Protein AF-A0A133URF3-F1 (afdb_monomer_lite)

Secondary structure (DSSP, 8-state):
---PPPGGGGGGS-HHHHHHHHHHHHHHHHHHHHHGGGT---HHHHHHHHHHHHHHHHHHHHHHHTT-----HHHHHHHHHHHHHHHHHHHHHHHHHHHHHTT-S-TT-HHHHHHHHHHHHHHHHHHHHHHTTT---------GGGGTTHHHHHHHHHHHHHHHHHHHHHHHH---HHHHHHHHHHHHHHHHHHHHHHHHHHHHHTT-

Sequence (208 aa):
MRRVLNPFKLQDWPYKLFLLVVLSLTLLSFLLTHLRQYFINLPVLEELVGFVFLTFVPGFLILRILRIHELPTYKSLIYSVGLSLSSLFLVALGINFVYPHLGYKNPLNTFSLSVSLLIFILVLSILSYFRDKDVNFDGAEIDESIFRDSREILFLLIIPFLAIIGTYIAFFHGNNMLLLLIYIIISAFPFLVIFQKKRECIKRILVT

pLDDT: mean 81.32, std 12.47, range [38.22, 95.94]

Organism: NCBI:txid1698268

Structure (mmCIF, N/CA/C/O backbone):
data_AF-A0A133URF3-F1
#
_entry.id   AF-A0A133URF3-F1
#
loop_
_atom_site.group_PDB
_atom_site.id
_atom_site.type_symbol
_atom_site.label_atom_id
_atom_site.label_alt_id
_atom_site.label_comp_id
_atom_site.label_asym_id
_atom_site.label_entity_id
_atom_site.label_seq_id
_atom_site.pdbx_PDB_ins_code
_atom_site.Cartn_x
_atom_site.Cartn_y
_atom_site.Cartn_z
_atom_site.occupancy
_atom_site.B_iso_or_equiv
_atom_site.auth_seq_id
_atom_site.auth_comp_id
_atom_site.auth_asym_id
_atom_site.auth_atom_id
_atom_site.pdbx_PDB_model_num
ATOM 1 N N . MET A 1 1 ? 26.334 13.093 -11.769 1.00 38.22 1 MET A N 1
ATOM 2 C CA . MET A 1 1 ? 24.902 13.133 -12.145 1.00 38.22 1 MET A CA 1
ATOM 3 C C . MET A 1 1 ? 24.080 12.614 -10.974 1.00 38.22 1 MET A C 1
ATOM 5 O O . MET A 1 1 ? 24.332 11.497 -10.542 1.00 38.22 1 MET A O 1
ATOM 9 N N . ARG A 1 2 ? 23.165 13.409 -10.398 1.00 39.31 2 ARG A N 1
ATOM 10 C CA . ARG A 1 2 ? 22.215 12.896 -9.393 1.00 39.31 2 ARG A CA 1
ATOM 11 C C . ARG A 1 2 ? 21.238 11.968 -10.121 1.00 39.31 2 ARG A C 1
ATOM 13 O O . ARG A 1 2 ? 20.380 12.467 -10.840 1.00 39.31 2 ARG A O 1
ATOM 20 N N . ARG A 1 3 ? 21.393 10.646 -9.975 1.00 53.44 3 ARG A N 1
ATOM 21 C CA . ARG A 1 3 ? 20.373 9.678 -10.408 1.00 53.44 3 ARG A CA 1
ATOM 22 C C . ARG A 1 3 ? 19.112 9.962 -9.588 1.00 53.44 3 ARG A C 1
ATOM 24 O O . ARG A 1 3 ? 19.145 9.865 -8.362 1.00 53.44 3 ARG A O 1
ATOM 31 N N . VAL A 1 4 ? 18.040 10.403 -10.240 1.00 58.78 4 VAL A N 1
ATOM 32 C CA . VAL A 1 4 ? 16.746 10.597 -9.577 1.00 58.78 4 VAL A CA 1
ATOM 33 C C . VAL A 1 4 ? 16.101 9.223 -9.461 1.00 58.78 4 VAL A C 1
ATOM 35 O O . VAL A 1 4 ? 15.935 8.539 -10.467 1.00 58.78 4 VAL A O 1
ATOM 38 N N . LEU A 1 5 ? 15.789 8.798 -8.238 1.00 67.62 5 LEU A N 1
ATOM 39 C CA . LEU A 1 5 ? 15.182 7.494 -8.010 1.00 67.62 5 LEU A CA 1
ATOM 40 C C . LEU A 1 5 ? 13.713 7.512 -8.427 1.00 67.62 5 LEU A C 1
ATOM 42 O O . LEU A 1 5 ? 12.943 8.366 -7.985 1.00 67.62 5 LEU A O 1
ATOM 46 N N . ASN A 1 6 ? 13.316 6.542 -9.244 1.00 73.12 6 ASN A N 1
ATOM 47 C CA . ASN A 1 6 ? 11.934 6.408 -9.682 1.00 73.12 6 ASN A CA 1
ATOM 48 C C . ASN A 1 6 ? 11.060 5.786 -8.566 1.00 73.12 6 ASN A C 1
ATOM 50 O O . ASN A 1 6 ? 11.284 4.621 -8.219 1.00 73.12 6 ASN A O 1
ATOM 54 N N . PRO A 1 7 ? 10.053 6.494 -8.011 1.00 73.38 7 PRO A N 1
ATOM 55 C CA . PRO A 1 7 ? 9.198 5.966 -6.939 1.00 73.38 7 PRO A CA 1
ATOM 56 C C . PRO A 1 7 ? 8.344 4.775 -7.388 1.00 73.38 7 PRO A C 1
ATOM 58 O O . PRO A 1 7 ? 7.927 3.966 -6.566 1.00 73.38 7 PRO A O 1
ATOM 61 N N . PHE A 1 8 ? 8.120 4.616 -8.692 1.00 77.62 8 PHE A N 1
ATOM 62 C CA . PHE A 1 8 ? 7.376 3.489 -9.247 1.00 77.62 8 PHE A CA 1
ATOM 63 C C . PHE A 1 8 ? 8.232 2.218 -9.412 1.00 77.62 8 PHE A C 1
ATOM 65 O O . PHE A 1 8 ? 7.704 1.175 -9.788 1.00 77.62 8 PHE A O 1
ATOM 72 N N . LYS A 1 9 ? 9.538 2.292 -9.111 1.00 79.88 9 LYS A N 1
ATOM 73 C CA . LYS A 1 9 ? 10.485 1.165 -9.064 1.00 79.88 9 LYS A CA 1
ATOM 74 C C . LYS A 1 9 ? 11.164 1.067 -7.691 1.00 79.88 9 LYS A C 1
ATOM 76 O O . LYS A 1 9 ? 12.380 0.931 -7.585 1.00 79.88 9 LYS A O 1
ATOM 81 N N . LEU A 1 10 ? 10.370 1.138 -6.620 1.00 80.50 10 LEU A N 1
ATOM 82 C CA . LEU A 1 10 ? 10.838 1.065 -5.224 1.00 80.50 10 LEU A CA 1
ATOM 83 C C . LEU A 1 10 ? 11.696 -0.177 -4.922 1.00 80.50 10 LEU A C 1
ATOM 85 O O . LEU A 1 10 ? 12.596 -0.118 -4.089 1.00 80.50 10 LEU A O 1
ATOM 89 N N . GLN A 1 11 ? 11.447 -1.290 -5.611 1.00 79.38 11 GLN A N 1
ATOM 90 C CA . GLN A 1 11 ? 12.224 -2.527 -5.480 1.00 79.38 11 GLN A CA 1
ATOM 91 C C . GLN A 1 11 ? 13.710 -2.362 -5.847 1.00 79.38 11 GLN A C 1
ATOM 93 O O . GLN A 1 11 ? 14.553 -2.997 -5.224 1.00 79.38 11 GLN A O 1
ATOM 98 N N . ASP A 1 12 ? 14.034 -1.468 -6.787 1.00 81.38 12 ASP A N 1
ATOM 99 C CA . ASP A 1 12 ? 15.396 -1.257 -7.298 1.00 81.38 12 ASP A CA 1
ATOM 100 C C . ASP A 1 12 ? 16.157 -0.177 -6.494 1.00 81.38 12 ASP A C 1
ATOM 102 O O . ASP A 1 12 ? 17.257 0.246 -6.853 1.00 81.38 12 ASP A O 1
ATOM 106 N N . TRP A 1 13 ? 15.559 0.336 -5.414 1.00 79.69 13 TRP A N 1
ATOM 107 C CA . TRP A 1 13 ? 16.167 1.365 -4.572 1.00 79.69 13 TRP A CA 1
ATOM 108 C C . TRP A 1 13 ? 17.239 0.777 -3.649 1.00 79.69 13 TRP A C 1
ATOM 110 O O . TRP A 1 13 ? 17.119 -0.377 -3.216 1.00 79.69 13 TRP A O 1
ATOM 120 N N . PRO A 1 14 ? 18.243 1.580 -3.241 1.00 80.69 14 PRO A N 1
ATOM 121 C CA . PRO A 1 14 ? 19.215 1.146 -2.252 1.00 80.69 14 PRO A CA 1
ATOM 122 C C . PRO A 1 14 ? 18.493 0.748 -0.965 1.00 80.69 14 PRO A C 1
ATOM 124 O O . PRO A 1 14 ? 17.623 1.472 -0.471 1.00 80.69 14 PRO A O 1
ATOM 127 N N . TYR A 1 15 ? 18.884 -0.401 -0.414 1.00 81.75 15 TYR A N 1
ATOM 128 C CA . TYR A 1 15 ? 18.152 -1.081 0.653 1.00 81.75 15 TYR A CA 1
ATOM 129 C C . TYR A 1 15 ? 17.806 -0.176 1.843 1.00 81.75 15 TYR A C 1
ATOM 131 O O . TYR A 1 15 ? 16.671 -0.157 2.309 1.00 81.75 15 TYR A O 1
ATOM 139 N N . LYS A 1 16 ? 18.764 0.646 2.294 1.00 83.25 16 LYS A N 1
ATOM 140 C CA . LYS A 1 16 ? 18.566 1.575 3.420 1.00 83.25 16 LYS A CA 1
ATOM 141 C C . LYS A 1 16 ? 17.464 2.604 3.149 1.00 83.25 16 LYS A C 1
ATOM 143 O O . LYS A 1 16 ? 16.663 2.876 4.035 1.00 83.25 16 LYS A O 1
ATOM 148 N N . LEU A 1 17 ? 17.432 3.173 1.942 1.00 84.12 17 LEU A N 1
ATOM 149 C CA . LEU A 1 17 ? 16.452 4.193 1.561 1.00 84.12 17 LEU A CA 1
ATOM 150 C C . LEU A 1 17 ? 15.064 3.566 1.397 1.00 84.12 17 LEU A C 1
ATOM 152 O O . LEU A 1 17 ? 14.084 4.106 1.899 1.00 84.12 17 LEU A O 1
ATOM 156 N N . PHE A 1 18 ? 14.999 2.406 0.740 1.00 86.31 18 PHE A N 1
ATOM 157 C CA . PHE A 1 18 ? 13.767 1.637 0.587 1.00 86.31 18 PHE A CA 1
ATOM 158 C C . PHE A 1 18 ? 13.145 1.299 1.944 1.00 86.31 18 PHE A C 1
ATOM 160 O O . PHE A 1 18 ? 11.983 1.617 2.185 1.00 86.31 18 PHE A O 1
ATOM 167 N N . LEU A 1 19 ? 13.934 0.725 2.855 1.00 87.56 19 LEU A N 1
ATOM 168 C CA . LEU A 1 19 ? 13.464 0.342 4.184 1.00 87.56 19 LEU A CA 1
ATOM 169 C C . LEU A 1 19 ? 13.006 1.566 4.982 1.00 87.56 19 LEU A C 1
ATOM 171 O O . LEU A 1 19 ? 11.953 1.525 5.612 1.00 87.56 19 LEU A O 1
ATOM 175 N N . LEU A 1 20 ? 13.749 2.675 4.910 1.00 88.38 20 LEU A N 1
ATOM 176 C CA . LEU A 1 20 ? 13.365 3.924 5.564 1.00 88.38 20 LEU A CA 1
ATOM 177 C C . LEU A 1 20 ? 11.993 4.414 5.081 1.00 88.38 20 LEU A C 1
ATOM 179 O O . LEU A 1 20 ? 11.171 4.781 5.915 1.00 88.38 20 LEU A O 1
ATOM 183 N N . VAL A 1 21 ? 11.725 4.381 3.771 1.00 89.31 21 VAL A N 1
ATOM 184 C CA . VAL A 1 21 ? 10.420 4.771 3.205 1.00 89.31 21 VAL A CA 1
ATOM 185 C C . VAL A 1 21 ? 9.312 3.800 3.611 1.00 89.31 21 VAL A C 1
ATOM 187 O O . VAL A 1 21 ? 8.226 4.229 3.994 1.00 89.31 21 VAL A O 1
ATOM 190 N N . VAL A 1 22 ? 9.577 2.495 3.567 1.00 91.44 22 VAL A N 1
ATOM 191 C CA . VAL A 1 22 ? 8.610 1.469 3.982 1.00 91.44 22 VAL A CA 1
ATOM 192 C C . VAL A 1 22 ? 8.241 1.641 5.454 1.00 91.44 22 VAL A C 1
ATOM 194 O O . VAL A 1 22 ? 7.057 1.687 5.790 1.00 91.44 22 VAL A O 1
ATOM 197 N N . LEU A 1 23 ? 9.227 1.787 6.341 1.00 92.19 23 LEU A N 1
ATOM 198 C CA . LEU A 1 23 ? 8.979 1.969 7.769 1.00 92.19 23 LEU A CA 1
ATOM 199 C C . LEU A 1 23 ? 8.334 3.316 8.081 1.00 92.19 23 LEU A C 1
ATOM 201 O O . LEU A 1 23 ? 7.453 3.357 8.934 1.00 92.19 23 LEU A O 1
ATOM 205 N N . SER A 1 24 ? 8.719 4.400 7.402 1.00 92.19 24 SER A N 1
ATOM 206 C CA . SER A 1 24 ? 8.093 5.706 7.627 1.00 92.19 24 SER A CA 1
ATOM 207 C C . SER A 1 24 ? 6.622 5.698 7.213 1.00 92.19 24 SER A C 1
ATOM 209 O O . SER A 1 24 ? 5.787 6.177 7.975 1.00 92.19 24 SER A O 1
ATOM 211 N N . LEU A 1 25 ? 6.277 5.074 6.080 1.00 91.62 25 LEU A N 1
ATOM 212 C CA . LEU A 1 25 ? 4.886 4.875 5.655 1.00 91.62 25 LEU A CA 1
ATOM 213 C C . LEU A 1 25 ? 4.112 3.948 6.600 1.00 91.62 25 LEU A C 1
ATOM 215 O O . LEU A 1 25 ? 2.951 4.215 6.912 1.00 91.62 25 LEU A O 1
ATOM 219 N N . THR A 1 26 ? 4.747 2.879 7.088 1.00 92.06 26 THR A N 1
ATOM 220 C CA . THR A 1 26 ? 4.134 1.958 8.063 1.00 92.06 26 THR A CA 1
ATOM 221 C C . THR A 1 26 ? 3.823 2.682 9.371 1.00 92.06 26 THR A C 1
ATOM 223 O O . THR A 1 26 ? 2.729 2.563 9.911 1.00 92.06 26 THR A O 1
ATOM 226 N N . LEU A 1 27 ? 4.767 3.479 9.870 1.00 91.94 27 LEU A N 1
ATOM 227 C CA . LEU A 1 27 ? 4.603 4.215 11.118 1.00 91.94 27 LEU A CA 1
ATOM 228 C C . LEU A 1 27 ? 3.598 5.359 10.961 1.00 91.94 27 LEU A C 1
ATOM 230 O O . LEU A 1 27 ? 2.783 5.571 11.853 1.00 91.94 27 LEU A O 1
ATOM 234 N N . LEU A 1 28 ? 3.601 6.046 9.814 1.00 92.25 28 LEU A N 1
ATOM 235 C CA . LEU A 1 28 ? 2.623 7.082 9.489 1.00 92.25 28 LEU A CA 1
ATOM 236 C C . LEU A 1 28 ? 1.201 6.513 9.422 1.00 92.25 28 LEU A C 1
ATOM 238 O O . LEU A 1 28 ? 0.307 7.063 10.056 1.00 92.25 28 LEU A O 1
ATOM 242 N N . SER A 1 29 ? 0.988 5.414 8.691 1.00 90.06 29 SER A N 1
ATOM 243 C CA . SER A 1 29 ? -0.333 4.774 8.588 1.00 90.06 29 SER A CA 1
ATOM 244 C C . SER A 1 29 ? -0.832 4.283 9.947 1.00 90.06 29 SER A C 1
ATOM 246 O O . SER A 1 29 ? -1.955 4.597 10.333 1.00 90.06 29 SER A O 1
ATOM 248 N N . PHE A 1 30 ? 0.025 3.609 10.720 1.00 90.56 30 PHE A N 1
ATOM 249 C CA . PHE A 1 30 ? -0.306 3.172 12.074 1.00 90.56 30 PHE A CA 1
ATOM 250 C C . PHE A 1 30 ? -0.668 4.358 12.979 1.00 90.56 30 PHE A C 1
ATOM 252 O O . PHE A 1 30 ? -1.703 4.341 13.646 1.00 90.56 30 PHE A O 1
ATOM 259 N N . LEU A 1 31 ? 0.148 5.417 12.973 1.00 89.81 31 LEU A N 1
ATOM 260 C CA . LEU A 1 31 ? -0.089 6.599 13.793 1.00 89.81 31 LEU A CA 1
ATOM 261 C C . LEU A 1 31 ? -1.408 7.277 13.421 1.00 89.81 31 LEU A C 1
ATOM 263 O O . LEU A 1 31 ? -2.184 7.560 14.324 1.00 89.81 31 LEU A O 1
ATOM 267 N N . LEU A 1 32 ? -1.691 7.491 12.131 1.00 88.56 32 LEU A N 1
ATOM 268 C CA . LEU A 1 32 ? -2.929 8.132 11.669 1.00 88.56 32 LEU A CA 1
ATOM 269 C C . LEU A 1 32 ? -4.178 7.355 12.109 1.00 88.56 32 LEU A C 1
ATOM 271 O O . LEU A 1 32 ? -5.104 7.956 12.654 1.00 88.56 32 LEU A O 1
ATOM 275 N N . THR A 1 33 ? -4.179 6.028 11.958 1.00 85.81 33 THR A N 1
ATOM 276 C CA . THR A 1 33 ? -5.323 5.189 12.347 1.00 85.81 33 THR A CA 1
ATOM 277 C C . THR A 1 33 ? -5.554 5.167 13.863 1.00 85.81 33 THR A C 1
ATOM 279 O O . THR A 1 33 ? -6.700 5.109 14.313 1.00 85.81 33 THR A O 1
ATOM 282 N N . HIS A 1 34 ? -4.496 5.254 14.677 1.00 85.56 34 HIS A N 1
ATOM 283 C CA . HIS A 1 34 ? -4.628 5.284 16.139 1.00 85.56 34 HIS A CA 1
ATOM 284 C C . HIS A 1 34 ? -4.861 6.694 16.710 1.00 85.56 34 HIS A C 1
ATOM 286 O O . HIS A 1 34 ? -5.595 6.826 17.689 1.00 85.56 34 HIS A O 1
ATOM 292 N N . LEU A 1 35 ? -4.334 7.760 16.089 1.00 83.69 35 LEU A N 1
ATOM 293 C CA . LEU A 1 35 ? -4.562 9.154 16.513 1.00 83.69 35 LEU A CA 1
ATOM 294 C C . LEU A 1 35 ? -6.033 9.563 16.435 1.00 83.69 35 LEU A C 1
ATOM 296 O O . LEU A 1 35 ? -6.478 10.412 17.207 1.00 83.69 35 LEU A O 1
ATOM 300 N N . ARG A 1 36 ? -6.796 8.916 15.550 1.00 71.75 36 ARG A N 1
ATOM 301 C CA . ARG A 1 36 ? -8.248 9.069 15.441 1.00 71.75 36 ARG A CA 1
ATOM 302 C C . ARG A 1 36 ? -8.971 8.842 16.775 1.00 71.75 36 ARG A C 1
ATOM 304 O O . ARG A 1 36 ? -9.981 9.484 17.048 1.00 71.75 36 ARG A O 1
ATOM 311 N N . GLN A 1 37 ? -8.455 7.954 17.628 1.00 70.12 37 GLN A N 1
ATOM 312 C CA . GLN A 1 37 ? -9.032 7.691 18.953 1.00 70.12 37 GLN A CA 1
ATOM 313 C C . GLN A 1 37 ? -8.748 8.816 19.965 1.00 70.12 37 GLN A C 1
ATOM 315 O O . GLN A 1 37 ? -9.440 8.912 20.975 1.00 70.12 37 GLN A O 1
ATOM 320 N N . TYR A 1 38 ? -7.768 9.681 19.683 1.00 69.50 38 TYR A N 1
ATOM 321 C CA . TYR A 1 38 ? -7.210 10.676 20.598 1.00 69.50 38 TYR A CA 1
ATOM 322 C C . TYR A 1 38 ? -7.212 12.104 20.009 1.00 69.50 38 TYR A C 1
ATOM 324 O O . TYR A 1 38 ? -6.234 12.813 20.187 1.00 69.50 38 TYR A O 1
ATOM 332 N N . PHE A 1 39 ? -8.289 12.566 19.357 1.00 62.50 39 PHE A N 1
ATOM 333 C CA . PHE A 1 39 ? -8.585 13.997 19.069 1.00 62.50 39 PHE A CA 1
ATOM 334 C C . PHE A 1 39 ? -8.290 14.594 17.668 1.00 62.50 39 PHE A C 1
ATOM 336 O O . PHE A 1 39 ? -8.697 15.734 17.444 1.00 62.50 39 PHE A O 1
ATOM 343 N N . ILE A 1 40 ? -7.691 13.890 16.691 1.00 68.25 40 ILE A N 1
ATOM 344 C CA . ILE A 1 40 ? -7.506 14.432 15.317 1.00 68.25 40 ILE A CA 1
ATOM 345 C C . ILE A 1 40 ? -8.152 13.513 14.274 1.00 68.25 40 ILE A C 1
ATOM 347 O O . ILE A 1 40 ? -7.632 12.446 13.961 1.00 68.25 40 ILE A O 1
ATOM 351 N N . ASN A 1 41 ? -9.267 13.960 13.689 1.00 67.31 41 ASN A N 1
ATOM 352 C CA . ASN A 1 41 ? -9.937 13.276 12.583 1.00 67.31 41 ASN A CA 1
ATOM 353 C C . ASN A 1 41 ? -9.567 13.953 11.256 1.00 67.31 41 ASN A C 1
ATOM 355 O O . ASN A 1 41 ? -10.184 14.944 10.870 1.00 67.31 41 ASN A O 1
ATOM 359 N N . LEU A 1 42 ? -8.577 13.405 10.547 1.00 78.38 42 LEU A N 1
ATOM 360 C CA . LEU A 1 42 ? -8.251 13.773 9.162 1.00 78.38 42 LEU A CA 1
ATOM 361 C C . LEU A 1 42 ? -8.604 12.603 8.225 1.00 78.38 42 LEU A C 1
ATOM 363 O O . LEU A 1 42 ? -7.696 11.947 7.711 1.00 78.38 42 LEU A O 1
ATOM 367 N N . PRO A 1 43 ? -9.905 12.319 8.002 1.00 76.25 43 PRO A N 1
ATOM 368 C CA . PRO A 1 43 ? -10.355 11.096 7.328 1.00 76.25 43 PRO A CA 1
ATOM 369 C C . PRO A 1 43 ? -9.763 10.944 5.921 1.00 76.25 43 PRO A C 1
ATOM 371 O O . PRO A 1 43 ? -9.304 9.870 5.553 1.00 76.25 43 PRO A O 1
ATOM 374 N N . VAL A 1 44 ? -9.662 12.046 5.173 1.00 80.50 44 VAL A N 1
ATOM 375 C CA . VAL A 1 44 ? -9.112 12.040 3.809 1.00 80.50 44 VAL A CA 1
ATOM 376 C C . VAL A 1 44 ? -7.629 11.652 3.789 1.00 80.50 44 VAL A C 1
ATOM 378 O O . VAL A 1 44 ? -7.188 10.923 2.904 1.00 80.50 44 VAL A O 1
ATOM 381 N N . LEU A 1 45 ? -6.840 12.126 4.759 1.00 83.31 45 LEU A N 1
ATOM 382 C CA . LEU A 1 45 ? -5.408 11.825 4.805 1.00 83.31 45 LEU A CA 1
ATOM 383 C C . LEU A 1 45 ? -5.162 10.369 5.216 1.00 83.31 45 LEU A C 1
ATOM 385 O O . LEU A 1 45 ? -4.300 9.715 4.635 1.00 83.31 45 LEU A O 1
ATOM 389 N N . GLU A 1 46 ? -5.932 9.861 6.182 1.00 83.38 46 GLU A N 1
ATOM 390 C CA . GLU A 1 46 ? -5.882 8.458 6.609 1.00 83.38 46 GLU A CA 1
ATOM 391 C C . GLU A 1 46 ? -6.197 7.512 5.444 1.00 83.38 46 GLU A C 1
ATOM 393 O O . GLU A 1 46 ? -5.438 6.577 5.190 1.00 83.38 46 GLU A O 1
ATOM 398 N N . GLU A 1 47 ? -7.267 7.787 4.695 1.00 84.00 47 GLU A N 1
ATOM 399 C CA . GLU A 1 47 ? -7.683 6.969 3.553 1.00 84.00 47 GLU A CA 1
ATOM 400 C C . GLU A 1 47 ? -6.645 6.978 2.429 1.00 84.00 47 GLU A C 1
ATOM 402 O O . GLU A 1 47 ? -6.300 5.918 1.906 1.00 84.00 47 GLU A O 1
ATOM 407 N N . LEU A 1 48 ? -6.094 8.146 2.082 1.00 87.38 48 LEU A N 1
ATOM 408 C CA . LEU A 1 48 ? -5.068 8.251 1.041 1.00 87.38 48 LEU A CA 1
ATOM 409 C C . LEU A 1 48 ? -3.775 7.532 1.436 1.00 87.38 48 LEU A C 1
ATOM 411 O O . LEU A 1 48 ? -3.225 6.767 0.640 1.00 87.38 48 LEU A O 1
ATOM 415 N N . VAL A 1 49 ? -3.291 7.750 2.662 1.00 89.06 49 VAL A N 1
ATOM 416 C CA . VAL A 1 49 ? -2.069 7.099 3.153 1.00 89.06 49 VAL A CA 1
ATOM 417 C C . VAL A 1 49 ? -2.282 5.593 3.277 1.00 89.06 49 VAL A C 1
ATOM 419 O O . VAL A 1 49 ? -1.439 4.824 2.818 1.00 89.06 49 VAL A O 1
ATOM 422 N N . GLY A 1 50 ? -3.414 5.163 3.839 1.00 89.56 50 GLY A N 1
ATOM 423 C CA . GLY A 1 50 ? -3.780 3.756 3.963 1.00 89.56 50 GLY A CA 1
ATOM 424 C C . GLY A 1 50 ? -3.905 3.068 2.605 1.00 89.56 50 GLY A C 1
ATOM 425 O O . GLY A 1 50 ? -3.373 1.974 2.424 1.00 89.56 50 GLY A O 1
ATOM 426 N N . PHE A 1 51 ? -4.523 3.729 1.622 1.00 89.56 51 PHE A N 1
ATOM 427 C CA . PHE A 1 51 ? -4.635 3.221 0.257 1.00 89.56 51 PHE A CA 1
ATOM 428 C C . PHE A 1 51 ? -3.261 3.010 -0.380 1.00 89.56 51 PHE A C 1
ATOM 430 O O . PHE A 1 51 ? -2.977 1.916 -0.870 1.00 89.56 51 PHE A O 1
ATOM 437 N N . VAL A 1 52 ? -2.390 4.024 -0.345 1.00 90.25 52 VAL A N 1
ATOM 438 C CA . VAL A 1 52 ? -1.035 3.921 -0.910 1.00 90.25 52 VAL A CA 1
ATOM 439 C C . VAL A 1 52 ? -0.231 2.838 -0.186 1.00 90.25 52 VAL A C 1
ATOM 441 O O . VAL A 1 52 ? 0.424 2.016 -0.828 1.00 90.25 52 VAL A O 1
ATOM 444 N N . PHE A 1 53 ? -0.319 2.793 1.142 1.00 92.06 53 PHE A N 1
ATOM 445 C CA . PHE A 1 53 ? 0.372 1.806 1.961 1.00 92.06 53 PHE A CA 1
ATOM 446 C C . PHE A 1 53 ? -0.056 0.374 1.616 1.00 92.06 53 PHE A C 1
ATOM 448 O O . PHE A 1 53 ? 0.777 -0.433 1.204 1.00 92.06 53 PHE A O 1
ATOM 455 N N . LEU A 1 54 ? -1.351 0.068 1.717 1.00 91.94 54 LEU A N 1
ATOM 456 C CA . LEU A 1 54 ? -1.880 -1.279 1.491 1.00 91.94 54 LEU A CA 1
ATOM 457 C C . LEU A 1 54 ? -1.703 -1.738 0.043 1.00 91.94 54 LEU A C 1
ATOM 459 O O . LEU A 1 54 ? -1.456 -2.915 -0.198 1.00 91.94 54 LEU A O 1
ATOM 463 N N . THR A 1 55 ? -1.806 -0.825 -0.920 1.00 91.44 55 THR A N 1
ATOM 464 C CA . THR A 1 55 ? -1.763 -1.174 -2.345 1.00 91.44 55 THR A CA 1
ATOM 465 C C . THR A 1 55 ? -0.346 -1.448 -2.843 1.00 91.44 55 THR A C 1
ATOM 467 O O . THR A 1 55 ? -0.161 -2.303 -3.707 1.00 91.44 55 THR A O 1
ATOM 470 N N . PHE A 1 56 ? 0.671 -0.762 -2.315 1.00 91.94 56 PHE A N 1
ATOM 471 C CA . PHE A 1 56 ? 2.019 -0.808 -2.893 1.00 91.94 56 PHE A CA 1
ATOM 472 C C . PHE A 1 56 ? 3.082 -1.404 -1.967 1.00 91.94 56 PHE A C 1
ATOM 474 O O . PHE A 1 56 ? 3.966 -2.122 -2.434 1.00 91.94 56 PHE A O 1
ATOM 481 N N . VAL A 1 57 ? 3.038 -1.115 -0.665 1.00 93.31 57 VAL A N 1
ATOM 482 C CA . VAL A 1 57 ? 4.138 -1.453 0.253 1.00 93.31 57 VAL A CA 1
ATOM 483 C C . VAL A 1 57 ? 4.371 -2.966 0.389 1.00 93.31 57 VAL A C 1
ATOM 485 O O . VAL A 1 57 ? 5.509 -3.393 0.162 1.00 93.31 57 VAL A O 1
ATOM 488 N N . PRO A 1 58 ? 3.361 -3.805 0.706 1.00 93.19 58 PRO A N 1
ATOM 489 C CA . PRO A 1 58 ? 3.584 -5.247 0.823 1.00 93.19 58 PRO A CA 1
ATOM 490 C C . PRO A 1 58 ? 4.025 -5.876 -0.505 1.00 93.19 58 PRO A C 1
ATOM 492 O O . PRO A 1 58 ? 4.920 -6.718 -0.521 1.00 93.19 58 PRO A O 1
ATOM 495 N N . GLY A 1 59 ? 3.474 -5.426 -1.630 1.00 93.69 59 GLY A N 1
ATOM 496 C CA . GLY A 1 59 ? 3.828 -5.895 -2.965 1.00 93.69 59 GLY A CA 1
ATOM 497 C C . GLY A 1 59 ? 5.278 -5.616 -3.336 1.00 93.69 59 GLY A C 1
ATOM 498 O O . GLY A 1 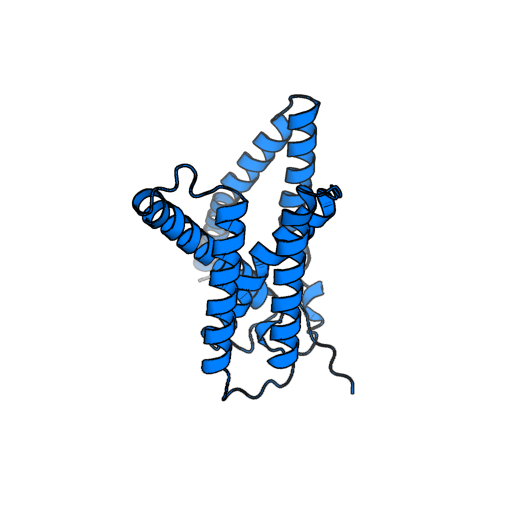59 ? 5.975 -6.528 -3.778 1.00 93.69 59 GLY A O 1
ATOM 499 N N . PHE A 1 60 ? 5.772 -4.397 -3.097 1.00 91.81 60 PHE A N 1
ATOM 500 C CA . PHE A 1 60 ? 7.180 -4.068 -3.343 1.00 91.81 60 PHE A CA 1
ATOM 501 C C . PHE A 1 60 ? 8.137 -4.842 -2.429 1.00 91.81 60 PHE A C 1
ATOM 503 O O . PHE A 1 60 ? 9.197 -5.269 -2.888 1.00 91.81 60 PHE A O 1
ATOM 510 N N . LEU A 1 61 ? 7.764 -5.078 -1.166 1.00 91.62 61 LEU A N 1
ATOM 511 C CA . LEU A 1 61 ? 8.529 -5.956 -0.275 1.00 91.62 61 LEU A CA 1
ATOM 512 C C . LEU A 1 61 ? 8.609 -7.383 -0.827 1.00 91.62 61 LEU A C 1
ATOM 514 O O . LEU A 1 61 ? 9.688 -7.972 -0.859 1.00 91.62 61 LEU A O 1
ATOM 518 N N . ILE A 1 62 ? 7.490 -7.930 -1.308 1.00 92.88 62 ILE A N 1
ATOM 519 C CA . ILE A 1 62 ? 7.447 -9.280 -1.880 1.00 92.88 62 ILE A CA 1
ATOM 520 C C . ILE A 1 62 ? 8.258 -9.357 -3.179 1.00 92.88 62 ILE A C 1
ATOM 522 O O . ILE A 1 62 ? 9.031 -10.299 -3.343 1.00 92.88 62 ILE A O 1
ATOM 526 N N . LEU A 1 63 ? 8.154 -8.368 -4.074 1.00 91.38 63 LEU A N 1
ATOM 527 C CA . LEU A 1 63 ? 8.961 -8.306 -5.303 1.00 91.38 63 LEU A CA 1
ATOM 528 C C . LEU A 1 63 ? 10.460 -8.358 -5.002 1.00 91.38 63 LEU A C 1
ATOM 530 O O . LEU A 1 63 ? 11.201 -9.101 -5.651 1.00 91.38 63 LEU A O 1
ATOM 534 N N . ARG A 1 64 ? 10.887 -7.638 -3.962 1.00 87.19 64 ARG A N 1
ATOM 535 C CA . ARG A 1 64 ? 12.275 -7.631 -3.500 1.00 87.19 64 ARG A CA 1
ATOM 536 C C . ARG A 1 64 ? 12.698 -8.973 -2.897 1.00 87.19 64 ARG A C 1
ATOM 538 O O . ARG A 1 64 ? 13.769 -9.480 -3.221 1.00 87.19 64 ARG A O 1
ATOM 545 N N . ILE A 1 65 ? 11.841 -9.614 -2.096 1.00 88.69 65 ILE A N 1
ATOM 546 C CA . ILE A 1 65 ? 12.085 -10.972 -1.566 1.00 88.69 65 ILE A CA 1
ATOM 547 C C . ILE A 1 65 ? 12.201 -12.007 -2.697 1.00 88.69 65 ILE A C 1
ATOM 549 O O . ILE A 1 65 ? 12.994 -12.945 -2.600 1.00 88.69 65 ILE A O 1
ATOM 553 N N . LEU A 1 66 ? 11.437 -11.843 -3.777 1.00 88.12 66 LEU A N 1
ATOM 554 C CA . LEU A 1 66 ? 11.510 -12.700 -4.962 1.00 88.12 66 LEU A CA 1
ATOM 555 C C . LEU A 1 66 ? 12.712 -12.376 -5.869 1.00 88.12 66 LEU A C 1
ATOM 557 O O . LEU A 1 66 ? 12.926 -13.079 -6.853 1.00 88.12 66 LEU A O 1
ATOM 561 N N . ARG A 1 67 ? 13.508 -11.347 -5.537 1.00 83.56 67 ARG A N 1
ATOM 562 C CA . ARG A 1 67 ? 14.638 -10.832 -6.327 1.00 83.56 67 ARG A CA 1
ATOM 563 C C . ARG A 1 67 ? 14.259 -10.473 -7.772 1.00 83.56 67 ARG A C 1
ATOM 565 O O . ARG A 1 67 ? 15.080 -10.602 -8.680 1.00 83.56 67 ARG A O 1
ATOM 572 N N . ILE A 1 68 ? 13.023 -10.022 -7.990 1.00 81.38 68 ILE A N 1
ATOM 573 C CA . ILE A 1 68 ? 12.546 -9.611 -9.313 1.00 81.38 68 ILE A CA 1
ATOM 574 C C . ILE A 1 68 ? 12.944 -8.152 -9.533 1.00 81.38 68 ILE A C 1
ATOM 576 O O . ILE A 1 68 ? 12.216 -7.231 -9.164 1.00 81.38 68 ILE A O 1
ATOM 580 N N . HIS A 1 69 ? 14.111 -7.964 -10.137 1.00 76.31 69 HIS A N 1
ATOM 581 C CA . HIS A 1 69 ? 14.671 -6.658 -10.478 1.00 76.31 69 HIS A CA 1
ATOM 582 C C . HIS A 1 69 ? 14.511 -6.374 -11.978 1.00 76.31 69 HIS A C 1
ATOM 584 O O . HIS A 1 69 ? 14.171 -7.272 -12.749 1.00 76.31 69 HIS A O 1
ATOM 590 N N . GLU A 1 70 ? 14.714 -5.118 -12.385 1.00 74.81 70 GLU A N 1
ATOM 591 C CA . GLU A 1 70 ? 14.725 -4.693 -13.801 1.00 74.81 70 GLU A CA 1
ATOM 592 C C . GLU A 1 70 ? 13.382 -4.805 -14.545 1.00 74.81 70 GLU A C 1
ATOM 594 O O . GLU A 1 70 ? 13.317 -4.849 -15.776 1.00 74.81 70 GLU A O 1
ATOM 599 N N . LEU A 1 71 ? 12.261 -4.789 -13.822 1.00 77.81 71 LEU A N 1
ATOM 600 C CA . LEU A 1 71 ? 10.959 -4.685 -14.474 1.00 77.81 71 LEU A CA 1
ATOM 601 C C . LEU A 1 71 ? 10.766 -3.285 -15.083 1.00 77.81 71 LEU A C 1
ATOM 603 O O . LEU A 1 71 ? 11.131 -2.274 -14.470 1.00 77.81 71 LEU A O 1
ATOM 607 N N . PRO A 1 72 ? 10.119 -3.172 -16.259 1.00 79.31 72 PRO A N 1
ATOM 608 C CA . PRO A 1 72 ? 9.634 -1.882 -16.725 1.00 79.31 72 PRO A CA 1
ATOM 609 C C . PRO A 1 72 ? 8.578 -1.351 -15.746 1.00 79.31 72 PRO A C 1
ATOM 611 O O . PRO A 1 72 ? 7.840 -2.121 -15.123 1.00 79.31 72 PRO A O 1
ATOM 614 N N . THR A 1 73 ? 8.493 -0.027 -15.618 1.00 78.12 73 THR A N 1
ATOM 615 C CA . THR A 1 73 ? 7.733 0.654 -14.556 1.00 78.12 73 THR A CA 1
ATOM 616 C C . THR A 1 73 ? 6.280 0.183 -14.449 1.00 78.12 73 THR A C 1
ATOM 618 O O . THR A 1 73 ? 5.803 -0.134 -13.362 1.00 78.12 73 THR A O 1
ATOM 621 N N . TYR A 1 74 ? 5.584 0.065 -15.583 1.00 78.31 74 TYR A N 1
ATOM 622 C CA . TYR A 1 74 ? 4.186 -0.369 -15.611 1.00 78.31 74 TYR A CA 1
ATOM 623 C C . TYR A 1 74 ? 4.005 -1.813 -15.113 1.00 78.31 74 TYR A C 1
ATOM 625 O O . TYR A 1 74 ? 3.049 -2.094 -14.392 1.00 78.31 74 TYR A O 1
ATOM 633 N N . LYS A 1 75 ? 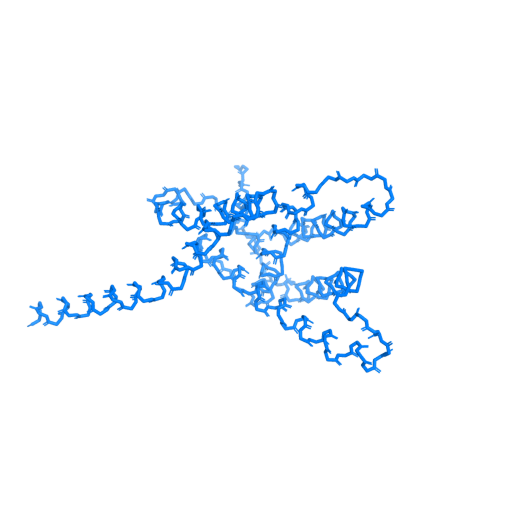4.937 -2.729 -15.427 1.00 81.00 75 LYS A N 1
ATOM 634 C CA . LYS A 1 75 ? 4.888 -4.111 -14.920 1.00 81.00 75 LYS A CA 1
ATOM 635 C C . LYS A 1 75 ? 5.150 -4.147 -13.425 1.00 81.00 75 LYS A C 1
ATOM 637 O O . LYS A 1 75 ? 4.430 -4.842 -12.720 1.00 81.00 75 LYS A O 1
ATOM 642 N N . SER A 1 76 ? 6.143 -3.395 -12.945 1.00 84.75 76 SER A N 1
ATOM 643 C CA . SER A 1 76 ? 6.455 -3.325 -11.513 1.00 84.75 76 SER A CA 1
ATOM 644 C C . SER A 1 76 ? 5.242 -2.851 -10.705 1.00 84.75 76 SER A C 1
ATOM 646 O O . SER A 1 76 ? 4.896 -3.479 -9.708 1.00 84.75 76 SER A O 1
ATOM 648 N N . LEU A 1 77 ? 4.512 -1.839 -11.193 1.00 86.19 77 LEU A N 1
ATOM 649 C CA . LEU A 1 77 ? 3.281 -1.377 -10.548 1.00 86.19 77 LEU A CA 1
ATOM 650 C C . LEU A 1 77 ? 2.182 -2.438 -10.534 1.00 86.19 77 LEU A C 1
ATOM 652 O O . LEU A 1 77 ? 1.641 -2.725 -9.470 1.00 86.19 77 LEU A O 1
ATOM 656 N N . ILE A 1 78 ? 1.867 -3.044 -11.681 1.00 86.19 78 ILE A N 1
ATOM 657 C CA . ILE A 1 78 ? 0.803 -4.057 -11.766 1.00 86.19 78 ILE A CA 1
ATOM 658 C C . ILE A 1 78 ? 1.127 -5.262 -10.874 1.00 86.19 78 ILE A C 1
ATOM 660 O O . ILE A 1 78 ? 0.258 -5.738 -10.140 1.00 86.19 78 ILE A O 1
ATOM 664 N N . TYR A 1 79 ? 2.378 -5.734 -10.891 1.00 88.12 79 TYR A N 1
ATOM 665 C CA . TYR A 1 79 ? 2.805 -6.828 -10.022 1.00 88.12 79 TYR A CA 1
ATOM 666 C C . TYR A 1 79 ? 2.773 -6.440 -8.547 1.00 88.12 79 TYR A C 1
ATOM 668 O O . TYR A 1 79 ? 2.318 -7.242 -7.737 1.00 88.12 79 TYR A O 1
ATOM 676 N N . SER A 1 80 ? 3.208 -5.229 -8.198 1.00 91.88 80 SER A N 1
ATOM 677 C CA . SER A 1 80 ? 3.173 -4.738 -6.820 1.00 91.88 80 SER A CA 1
ATOM 678 C C . SER A 1 80 ? 1.737 -4.702 -6.295 1.00 91.88 80 SER A C 1
ATOM 680 O O . SER A 1 80 ? 1.445 -5.321 -5.277 1.00 91.88 80 SER A O 1
ATOM 682 N N . VAL A 1 81 ? 0.804 -4.111 -7.048 1.00 91.88 81 VAL A N 1
ATOM 683 C CA . VAL A 1 81 ? -0.626 -4.067 -6.692 1.00 91.88 81 VAL A CA 1
ATOM 684 C C . VAL A 1 81 ? -1.202 -5.476 -6.516 1.00 91.88 81 VAL A C 1
ATOM 686 O O . VAL A 1 81 ? -1.852 -5.765 -5.511 1.00 91.88 81 VAL A O 1
ATOM 689 N N . GLY A 1 82 ? -0.950 -6.375 -7.473 1.00 91.88 82 GLY A N 1
ATOM 690 C CA . GLY A 1 82 ? -1.462 -7.745 -7.423 1.00 91.88 82 GLY A CA 1
ATOM 691 C C . GLY A 1 82 ? -0.900 -8.555 -6.251 1.00 91.88 82 GLY A C 1
ATOM 692 O O . GLY A 1 82 ? -1.652 -9.246 -5.561 1.00 91.88 82 GLY A O 1
ATOM 693 N N . LEU A 1 83 ? 0.406 -8.445 -5.991 1.00 93.69 83 LEU A N 1
ATOM 6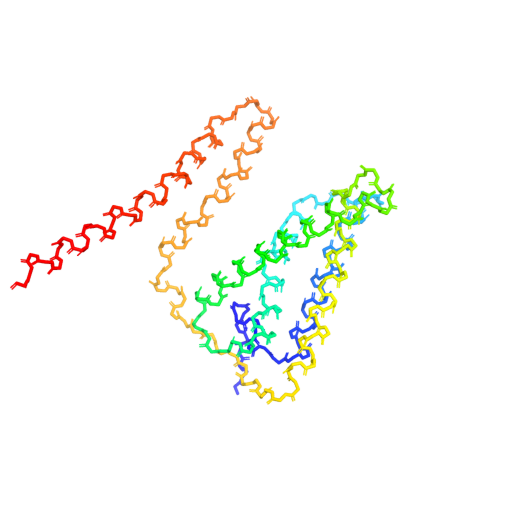94 C CA . LEU A 1 83 ? 1.070 -9.120 -4.873 1.00 93.69 83 LEU A CA 1
ATOM 695 C C . LEU A 1 83 ? 0.617 -8.560 -3.526 1.00 93.69 83 LEU A C 1
ATOM 697 O O . LEU A 1 83 ? 0.343 -9.344 -2.618 1.00 93.69 83 LEU A O 1
ATOM 701 N N . SER A 1 84 ? 0.471 -7.239 -3.410 1.00 95.94 84 SER A N 1
ATOM 702 C CA . SER A 1 84 ? -0.105 -6.592 -2.232 1.00 95.94 84 SER A CA 1
ATOM 703 C C . SER A 1 84 ? -1.483 -7.161 -1.927 1.00 95.94 84 SER A C 1
ATOM 705 O O . SER A 1 84 ? -1.667 -7.751 -0.867 1.00 95.94 84 SER A O 1
ATOM 707 N N . LEU A 1 85 ? -2.425 -7.072 -2.874 1.00 94.12 85 LEU A N 1
ATOM 708 C CA . LEU A 1 85 ? -3.796 -7.545 -2.676 1.00 94.12 85 LEU A CA 1
ATOM 709 C C . LEU A 1 85 ? -3.836 -9.035 -2.319 1.00 94.12 85 LEU A C 1
ATOM 711 O O . LEU A 1 85 ? -4.471 -9.407 -1.335 1.00 94.12 85 LEU A O 1
ATOM 715 N N . SER A 1 86 ? -3.115 -9.876 -3.065 1.00 94.62 86 SER A N 1
ATOM 716 C CA . SER A 1 86 ? -3.031 -11.316 -2.792 1.00 94.62 86 SER A CA 1
ATOM 717 C C . SER A 1 86 ? -2.523 -11.598 -1.374 1.00 94.62 86 SER A C 1
ATOM 719 O O . SER A 1 86 ? -3.142 -12.347 -0.616 1.00 94.62 86 SER A O 1
ATOM 721 N N . SER A 1 87 ? -1.436 -10.937 -0.972 1.00 95.19 87 SER A N 1
ATOM 722 C CA . SER A 1 87 ? -0.847 -11.118 0.354 1.00 95.19 87 SER A CA 1
ATOM 723 C C . SER A 1 87 ? -1.748 -10.616 1.485 1.00 95.19 87 SER A C 1
ATOM 725 O O . SER A 1 87 ? -1.876 -11.291 2.504 1.00 95.19 87 SER A O 1
ATOM 727 N N . LEU A 1 88 ? -2.442 -9.493 1.288 1.00 94.75 88 LEU A N 1
ATOM 728 C CA . LEU A 1 88 ? -3.400 -8.957 2.252 1.00 94.75 88 LEU A CA 1
ATOM 729 C C . LEU A 1 88 ? -4.575 -9.912 2.464 1.00 94.75 88 LEU A C 1
ATOM 731 O O . LEU A 1 88 ? -4.975 -10.130 3.605 1.00 94.75 88 LEU A O 1
ATOM 735 N N . PHE A 1 89 ? -5.098 -10.527 1.399 1.00 93.50 89 PHE A N 1
ATOM 736 C CA . PHE A 1 89 ? -6.152 -11.535 1.529 1.00 93.50 89 PHE A CA 1
ATOM 737 C C . PHE A 1 89 ? -5.672 -12.782 2.275 1.00 93.50 89 PHE A C 1
ATOM 739 O O . PHE A 1 89 ? -6.413 -13.305 3.106 1.00 93.50 89 PHE A O 1
ATOM 746 N N . LEU A 1 90 ? -4.436 -13.233 2.038 1.00 93.94 90 LEU A N 1
ATOM 747 C CA . LEU A 1 90 ? -3.849 -14.344 2.793 1.00 93.94 90 LEU A CA 1
ATOM 748 C C . LEU A 1 90 ? -3.706 -14.011 4.283 1.00 93.94 90 LEU A C 1
ATOM 750 O O . LEU A 1 90 ? -4.054 -14.832 5.131 1.00 93.94 90 LEU A O 1
ATOM 754 N N . VAL A 1 91 ? -3.252 -12.799 4.611 1.00 93.12 91 VAL A N 1
ATOM 755 C CA . VAL A 1 91 ? -3.159 -12.322 5.999 1.00 93.12 91 VAL A CA 1
ATOM 756 C C . VAL A 1 91 ? -4.546 -12.239 6.636 1.00 93.12 91 VAL A C 1
ATOM 758 O O . VAL A 1 91 ? -4.746 -12.763 7.729 1.00 93.12 91 VAL A O 1
ATOM 761 N N . ALA A 1 92 ? -5.527 -11.657 5.943 1.00 92.12 92 ALA A N 1
ATOM 762 C CA . ALA A 1 92 ? -6.900 -11.550 6.430 1.00 92.12 92 ALA A CA 1
ATOM 763 C C . ALA A 1 92 ? -7.547 -12.926 6.664 1.00 92.12 92 ALA A C 1
ATOM 765 O O . ALA A 1 92 ? -8.223 -13.127 7.674 1.00 92.12 92 ALA A O 1
ATOM 766 N N . LEU A 1 93 ? -7.302 -13.893 5.774 1.00 91.88 93 LEU A N 1
ATOM 767 C CA . LEU A 1 93 ? -7.708 -15.287 5.959 1.00 91.88 93 LEU A CA 1
ATOM 768 C C . LEU A 1 93 ? -7.050 -15.880 7.209 1.00 91.88 93 LEU A C 1
ATOM 770 O O . LEU A 1 93 ? -7.741 -16.465 8.042 1.00 91.88 93 LEU A O 1
ATOM 774 N N . GLY A 1 94 ? -5.739 -15.685 7.372 1.00 90.00 94 GLY A N 1
ATOM 775 C CA . GLY A 1 94 ? -4.996 -16.145 8.543 1.00 90.00 94 GLY A CA 1
ATOM 776 C C . GLY A 1 94 ? -5.556 -15.584 9.850 1.00 90.00 94 GLY A C 1
ATOM 777 O O . GLY A 1 94 ? -5.776 -16.338 10.793 1.00 90.00 94 GLY A O 1
ATOM 778 N N . ILE A 1 95 ? -5.872 -14.289 9.890 1.00 90.25 95 ILE A N 1
ATOM 779 C CA . ILE A 1 95 ? -6.501 -13.638 11.048 1.00 90.25 95 ILE A CA 1
ATOM 780 C C . ILE A 1 95 ? -7.867 -14.259 11.329 1.00 90.25 95 ILE A C 1
ATOM 782 O O . ILE A 1 95 ? -8.125 -14.680 12.454 1.00 90.25 95 ILE A O 1
ATOM 786 N N . ASN A 1 96 ? -8.720 -14.373 10.309 1.00 90.44 96 ASN A N 1
ATOM 787 C CA . ASN A 1 96 ? -10.052 -14.962 10.449 1.00 90.44 96 ASN A CA 1
ATOM 788 C C . ASN A 1 96 ? -10.017 -16.403 10.956 1.00 90.44 96 ASN A C 1
ATOM 790 O O . ASN A 1 96 ? -10.934 -16.818 11.657 1.00 90.44 96 ASN A O 1
ATOM 794 N N . PHE A 1 97 ? -8.975 -17.161 10.625 1.00 89.12 97 PHE A N 1
ATOM 795 C CA . PHE A 1 97 ? -8.823 -18.524 11.109 1.00 89.12 97 PHE A CA 1
ATOM 796 C C . PHE A 1 97 ? -8.223 -18.573 12.521 1.00 89.12 97 PHE A C 1
ATOM 798 O O . PHE A 1 97 ? -8.760 -19.244 13.395 1.00 89.12 97 PHE A O 1
ATOM 805 N N . VAL A 1 98 ? -7.133 -17.850 12.778 1.00 87.75 98 VAL A N 1
ATOM 806 C CA . VAL A 1 98 ? -6.349 -17.966 14.019 1.00 87.75 98 VAL A CA 1
ATOM 807 C C . VAL A 1 98 ? -6.998 -17.225 15.192 1.00 87.75 98 VAL A C 1
ATOM 809 O O . VAL A 1 98 ? -7.034 -17.740 16.307 1.00 87.75 98 VAL A O 1
ATOM 812 N N . TYR A 1 99 ? -7.535 -16.025 14.974 1.00 86.31 99 TYR A N 1
ATOM 813 C CA . TYR A 1 99 ? -7.964 -15.146 16.068 1.00 86.31 99 TYR A CA 1
ATOM 814 C C . TYR A 1 99 ? -9.203 -15.648 16.827 1.00 86.31 99 TYR A C 1
ATOM 816 O O . TYR A 1 99 ? -9.212 -15.528 18.055 1.00 86.31 99 TYR A O 1
ATOM 824 N N . PRO A 1 100 ? -10.215 -16.264 16.181 1.00 86.69 100 PRO A N 1
ATOM 825 C CA . PRO A 1 100 ? -11.310 -16.900 16.911 1.00 86.69 100 PRO A CA 1
ATOM 826 C C . PRO A 1 100 ? -10.838 -18.041 17.819 1.00 86.69 100 PRO A C 1
ATOM 828 O O . PRO A 1 100 ? -11.326 -18.165 18.940 1.00 86.69 100 PRO A O 1
ATOM 831 N N . HIS A 1 101 ? -9.841 -18.825 17.386 1.00 87.81 101 HIS A N 1
ATOM 832 C CA . HIS A 1 101 ? -9.251 -19.891 18.206 1.00 87.81 101 HIS A CA 1
ATOM 833 C C . HIS A 1 101 ? -8.483 -19.344 19.421 1.00 87.81 101 HIS A C 1
ATOM 835 O O . HIS A 1 101 ? -8.362 -20.031 20.430 1.00 87.81 101 HIS A O 1
ATOM 841 N N . LEU A 1 102 ? -8.014 -18.095 19.355 1.00 84.44 102 LEU A N 1
ATOM 842 C CA . LEU A 1 102 ? -7.398 -17.371 20.472 1.00 84.44 102 LEU A CA 1
ATOM 843 C C . LEU A 1 102 ? -8.422 -16.637 21.363 1.00 84.44 102 LEU A C 1
ATOM 845 O O . LEU A 1 102 ? -8.033 -15.947 22.301 1.00 84.44 102 LEU A O 1
ATOM 849 N N . GLY A 1 103 ? -9.726 -16.767 21.088 1.00 82.69 103 GLY A N 1
ATOM 850 C CA . GLY A 1 103 ? -10.799 -16.167 21.889 1.00 82.69 103 GLY A CA 1
ATOM 851 C C . GLY A 1 103 ? -11.161 -14.721 21.522 1.00 82.69 103 GLY A C 1
ATOM 852 O O . GLY A 1 103 ? -11.961 -14.094 22.224 1.00 82.69 103 GLY A O 1
ATOM 853 N N . TYR A 1 104 ? -10.628 -14.173 20.424 1.00 83.50 104 TYR A N 1
ATOM 854 C CA . TYR A 1 104 ? -11.014 -12.841 19.950 1.00 83.50 104 TYR A CA 1
ATOM 855 C C . TYR A 1 104 ? -12.383 -12.880 19.262 1.00 83.50 104 TYR A C 1
ATOM 857 O O . TYR A 1 104 ? -12.557 -13.509 18.222 1.00 83.50 10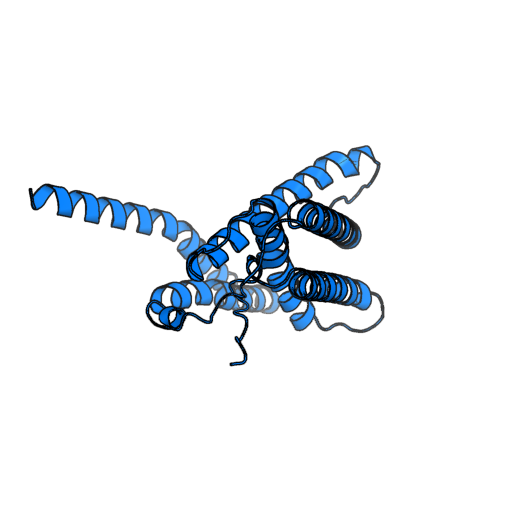4 TYR A O 1
ATOM 865 N N . LYS A 1 105 ? -13.351 -12.140 19.817 1.00 75.69 105 LYS A N 1
ATOM 866 C CA . LYS A 1 105 ? -14.733 -12.081 19.301 1.00 75.69 105 LYS A CA 1
ATOM 867 C C . LYS A 1 105 ? -14.865 -11.329 17.970 1.00 75.69 105 LYS A C 1
ATOM 869 O O . LYS A 1 105 ? -15.728 -11.671 17.176 1.00 75.69 105 LYS A O 1
ATOM 874 N N . ASN A 1 106 ? -14.004 -10.337 17.725 1.00 79.50 106 ASN A N 1
ATOM 875 C CA . ASN A 1 106 ? -14.007 -9.508 16.512 1.00 79.50 106 ASN A CA 1
ATOM 876 C C . ASN A 1 106 ? -12.604 -9.500 15.871 1.00 79.50 106 ASN A C 1
ATOM 878 O O . ASN A 1 106 ? -11.836 -8.560 16.100 1.00 79.50 106 ASN A O 1
ATOM 882 N N . PRO A 1 107 ? -12.244 -10.538 15.093 1.00 75.69 107 PRO A N 1
ATOM 883 C CA . PRO A 1 107 ? -10.887 -10.715 14.569 1.00 75.69 107 PRO A CA 1
ATOM 884 C C . PRO A 1 107 ? -10.483 -9.620 13.568 1.00 75.69 107 PRO A C 1
ATOM 886 O O . PRO A 1 107 ? -9.321 -9.224 13.531 1.00 75.69 107 PRO A O 1
ATOM 889 N N . LEU A 1 108 ? -11.446 -9.063 12.826 1.00 80.69 108 LEU A N 1
ATOM 890 C CA . LEU A 1 108 ? -11.234 -8.009 11.824 1.00 80.69 108 LEU A CA 1
ATOM 891 C C . LEU A 1 108 ? -11.500 -6.590 12.351 1.00 80.69 108 LEU A C 1
ATOM 893 O O . LEU A 1 108 ? -11.793 -5.682 11.579 1.00 80.69 108 LEU A O 1
ATOM 897 N N . ASN A 1 109 ? -11.427 -6.374 13.666 1.00 87.38 109 ASN A N 1
ATOM 898 C CA . ASN A 1 109 ? -11.462 -5.013 14.201 1.00 87.38 109 ASN A CA 1
ATOM 899 C C . ASN A 1 109 ? -10.228 -4.221 13.725 1.00 87.38 109 ASN A C 1
ATOM 901 O O . ASN A 1 109 ? -9.142 -4.791 13.607 1.00 87.38 109 ASN A O 1
ATOM 905 N N . THR A 1 110 ? -10.364 -2.905 13.539 1.00 84.06 110 THR A N 1
ATOM 906 C CA . THR A 1 110 ? -9.294 -1.998 13.098 1.00 84.06 110 THR A CA 1
ATOM 907 C C . THR A 1 110 ? -8.013 -2.186 13.903 1.00 84.06 110 THR A C 1
ATOM 909 O O . THR A 1 110 ? -6.947 -2.324 13.325 1.00 84.06 110 THR A O 1
ATOM 912 N N . PHE A 1 111 ? -8.108 -2.288 15.234 1.00 85.38 111 PHE A N 1
ATOM 913 C CA . PHE A 1 111 ? -6.937 -2.507 16.090 1.00 85.38 111 PHE A CA 1
ATOM 914 C C . PHE A 1 111 ? -6.212 -3.826 15.771 1.00 85.38 111 PHE A C 1
ATOM 916 O O . PHE A 1 111 ? -4.996 -3.858 15.609 1.00 85.38 111 PHE A O 1
ATOM 923 N N . SER A 1 112 ? -6.975 -4.914 15.653 1.00 86.69 112 SER A N 1
ATOM 924 C CA . SER A 1 112 ? -6.460 -6.254 15.364 1.00 86.69 112 SER A CA 1
ATOM 925 C C . SER A 1 112 ? -5.775 -6.306 13.994 1.00 86.69 112 SER A C 1
ATOM 927 O O . SER A 1 112 ? -4.639 -6.772 13.872 1.00 86.69 112 SER A O 1
ATOM 929 N N . LEU A 1 113 ? -6.435 -5.735 12.982 1.00 89.50 113 LEU A N 1
ATOM 930 C CA . LEU A 1 113 ? -5.911 -5.617 11.626 1.00 89.50 113 LEU A CA 1
ATOM 931 C C . LEU A 1 113 ? -4.637 -4.771 11.582 1.00 89.50 113 LEU A C 1
ATOM 933 O O . LEU A 1 113 ? -3.628 -5.245 11.066 1.00 89.50 113 LEU A O 1
ATOM 937 N N . SER A 1 114 ? -4.633 -3.574 12.173 1.00 89.69 114 SER A N 1
ATOM 938 C CA . SER A 1 114 ? -3.459 -2.694 12.177 1.00 89.69 114 SER A CA 1
ATOM 939 C C . SER A 1 114 ? -2.234 -3.362 12.805 1.00 89.69 114 SER A C 1
ATOM 941 O O . SER A 1 114 ? -1.145 -3.306 12.236 1.00 89.69 114 SER A O 1
ATOM 943 N N . VAL A 1 115 ? -2.405 -4.059 13.936 1.00 90.38 115 VAL A N 1
ATOM 944 C CA . VAL A 1 115 ? -1.308 -4.790 14.595 1.00 90.38 115 VAL A CA 1
ATOM 945 C C . VAL A 1 115 ? -0.818 -5.956 13.733 1.00 90.38 115 VAL A C 1
ATOM 947 O O . VAL A 1 115 ? 0.387 -6.121 13.550 1.00 90.38 115 VAL A O 1
ATOM 950 N N . SER A 1 116 ? -1.732 -6.749 13.167 1.00 92.06 116 SER A N 1
ATOM 951 C CA . SER A 1 116 ? -1.364 -7.885 12.310 1.00 92.06 116 SER A CA 1
ATOM 952 C C . SER A 1 116 ? -0.604 -7.452 11.049 1.00 92.06 116 SER A C 1
ATOM 954 O O . SER A 1 116 ? 0.390 -8.078 10.684 1.00 92.06 116 SER A O 1
ATOM 956 N N . LEU A 1 117 ? -1.014 -6.341 10.428 1.00 92.81 117 LEU A N 1
ATOM 957 C CA . LEU A 1 117 ? -0.360 -5.768 9.257 1.00 92.81 117 LEU A CA 1
ATOM 958 C C . LEU A 1 117 ? 1.014 -5.202 9.605 1.00 92.81 117 LEU A C 1
ATOM 960 O O . LEU A 1 117 ? 1.958 -5.402 8.846 1.00 92.81 117 LEU A O 1
ATOM 964 N N . LEU A 1 118 ? 1.159 -4.558 10.765 1.00 94.06 118 LEU A N 1
ATOM 965 C CA . LEU A 1 118 ? 2.456 -4.091 11.247 1.00 94.06 118 LEU A CA 1
ATOM 966 C C . LEU A 1 118 ? 3.434 -5.261 11.428 1.00 94.06 118 LEU A C 1
ATOM 968 O O . LEU A 1 118 ? 4.554 -5.209 10.922 1.00 94.06 118 LEU A O 1
ATOM 972 N N . ILE A 1 119 ? 2.997 -6.346 12.076 1.00 93.81 119 ILE A N 1
ATOM 973 C CA . ILE A 1 119 ? 3.802 -7.568 12.229 1.00 93.81 119 ILE A CA 1
ATOM 974 C C . ILE A 1 119 ? 4.155 -8.151 10.856 1.00 93.81 119 ILE A C 1
ATOM 976 O O . ILE A 1 119 ? 5.317 -8.459 10.600 1.00 93.81 119 ILE A O 1
ATOM 980 N N . PHE A 1 120 ? 3.177 -8.266 9.958 1.00 94.94 120 PHE A N 1
ATOM 981 C CA . PHE A 1 120 ? 3.378 -8.799 8.613 1.00 94.94 120 PHE A CA 1
ATOM 982 C C . PHE A 1 120 ? 4.425 -8.004 7.818 1.00 94.94 120 PHE A C 1
ATOM 984 O O . PHE A 1 120 ? 5.353 -8.588 7.257 1.00 94.94 120 PHE A O 1
ATOM 991 N N . ILE A 1 121 ? 4.334 -6.672 7.822 1.00 94.62 121 ILE A N 1
ATOM 992 C CA . ILE A 1 121 ? 5.286 -5.796 7.131 1.00 94.62 121 ILE A CA 1
ATOM 993 C C . ILE A 1 121 ? 6.677 -5.853 7.769 1.00 94.62 121 ILE A C 1
ATOM 995 O O . ILE A 1 121 ? 7.674 -5.869 7.043 1.00 94.62 121 ILE A O 1
ATOM 999 N N . LEU A 1 122 ? 6.775 -5.938 9.099 1.00 94.31 122 LEU A N 1
ATOM 1000 C CA . LEU A 1 122 ? 8.057 -6.126 9.783 1.00 94.31 122 LEU A CA 1
ATOM 1001 C C . LEU A 1 122 ? 8.707 -7.458 9.398 1.00 94.31 122 LEU A C 1
ATOM 1003 O O . LEU A 1 122 ? 9.891 -7.482 9.065 1.00 94.31 122 LEU A O 1
ATOM 1007 N N . VAL A 1 123 ? 7.938 -8.550 9.372 1.00 94.81 123 VAL A N 1
ATOM 1008 C CA . VAL A 1 123 ? 8.421 -9.868 8.937 1.00 94.81 123 VAL A CA 1
ATOM 1009 C C . VAL A 1 123 ? 8.903 -9.816 7.489 1.00 94.81 123 VAL A C 1
ATOM 1011 O O . VAL A 1 123 ? 10.020 -10.249 7.208 1.00 94.81 123 VAL A O 1
ATOM 1014 N N . LEU A 1 124 ? 8.121 -9.233 6.576 1.00 93.12 124 LEU A N 1
ATOM 1015 C CA . LEU A 1 124 ? 8.536 -9.047 5.184 1.00 93.12 124 LEU A CA 1
ATOM 1016 C C . LEU A 1 124 ? 9.808 -8.193 5.067 1.00 93.12 124 LEU A C 1
ATOM 1018 O O . LEU A 1 124 ? 10.698 -8.523 4.288 1.00 93.12 124 LEU A O 1
ATOM 1022 N N . SER A 1 125 ? 9.934 -7.132 5.864 1.00 90.62 125 SER A N 1
ATOM 1023 C CA . SER A 1 125 ? 11.122 -6.268 5.873 1.00 90.62 125 SER A CA 1
ATOM 1024 C C . SER A 1 125 ? 12.367 -7.022 6.346 1.00 90.62 125 SER A C 1
ATOM 1026 O O . SER A 1 125 ? 13.432 -6.906 5.742 1.00 90.62 125 SER A O 1
ATOM 1028 N N . ILE A 1 126 ? 12.236 -7.853 7.383 1.00 90.56 126 ILE A N 1
ATOM 1029 C CA . ILE A 1 126 ? 13.320 -8.711 7.880 1.00 90.56 126 ILE A CA 1
ATOM 1030 C C . ILE A 1 126 ? 13.699 -9.766 6.831 1.00 90.56 126 ILE A C 1
ATOM 1032 O O . ILE A 1 126 ? 14.880 -9.960 6.548 1.00 90.56 126 ILE A O 1
ATOM 1036 N N . LEU A 1 127 ? 12.718 -10.428 6.212 1.00 91.06 127 LEU A N 1
ATOM 1037 C CA . LEU A 1 127 ? 12.965 -11.402 5.143 1.00 91.06 127 LEU A CA 1
ATOM 1038 C C . LEU A 1 127 ? 13.648 -10.754 3.936 1.00 91.06 127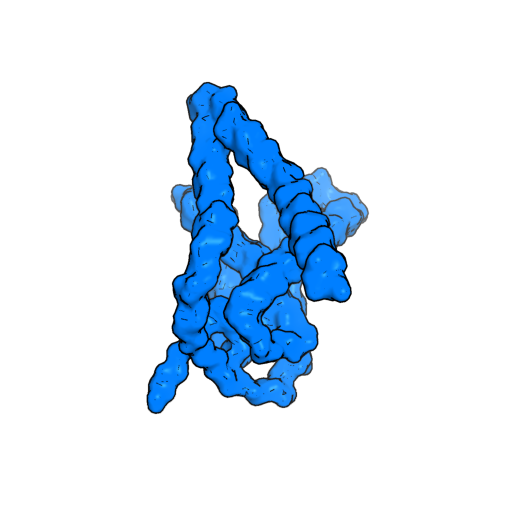 LEU A C 1
ATOM 1040 O O . LEU A 1 127 ? 14.582 -11.332 3.375 1.00 91.06 127 LEU A O 1
ATOM 1044 N N . SER A 1 128 ? 13.230 -9.538 3.578 1.00 88.12 128 SER A N 1
ATOM 1045 C CA . SER A 1 128 ? 13.884 -8.745 2.545 1.00 88.12 128 SER A CA 1
ATOM 1046 C C . SER A 1 128 ? 15.336 -8.459 2.919 1.00 88.12 128 SER A C 1
ATOM 1048 O O . SER A 1 128 ? 16.191 -8.600 2.057 1.00 88.12 128 SER A O 1
ATOM 1050 N N . TYR A 1 129 ? 15.649 -8.142 4.181 1.00 85.19 129 TYR A N 1
ATOM 1051 C CA . TYR A 1 129 ? 17.033 -7.908 4.613 1.00 85.19 129 TYR A CA 1
ATOM 1052 C C . TYR A 1 129 ? 17.939 -9.106 4.365 1.00 85.19 129 TYR A C 1
ATOM 1054 O O . TYR A 1 129 ? 19.034 -8.974 3.821 1.00 85.19 129 TYR A O 1
ATOM 1062 N N . PHE A 1 130 ? 17.488 -10.287 4.788 1.00 83.81 130 PHE A N 1
ATOM 1063 C CA . PHE A 1 130 ? 18.291 -11.499 4.683 1.00 83.81 130 PHE A CA 1
ATOM 1064 C C . PHE A 1 130 ? 18.478 -11.936 3.237 1.00 83.81 130 PHE A C 1
ATOM 1066 O O . PHE A 1 130 ? 19.543 -12.438 2.883 1.00 83.81 130 PHE A O 1
ATOM 1073 N N . ARG A 1 131 ? 17.458 -11.736 2.400 1.00 81.69 131 ARG A N 1
ATOM 1074 C CA . ARG A 1 131 ? 17.516 -12.102 0.988 1.00 81.69 131 ARG A CA 1
ATOM 1075 C C . ARG A 1 131 ? 18.359 -11.132 0.161 1.00 81.69 131 ARG A C 1
ATOM 1077 O O . ARG A 1 131 ? 18.885 -11.544 -0.871 1.00 81.69 131 ARG A O 1
ATOM 1084 N N . ASP A 1 132 ? 18.490 -9.885 0.594 1.00 71.25 132 ASP A N 1
ATOM 1085 C CA . ASP A 1 132 ? 19.030 -8.793 -0.216 1.00 71.25 132 ASP A CA 1
ATOM 1086 C C . ASP A 1 132 ? 20.489 -8.418 0.097 1.00 71.25 132 ASP A C 1
ATOM 1088 O O . ASP A 1 132 ? 21.003 -7.412 -0.384 1.00 71.25 132 ASP A O 1
ATOM 1092 N N . LYS A 1 133 ? 21.190 -9.240 0.890 1.00 63.28 133 LYS A N 1
ATOM 1093 C CA . LYS A 1 133 ? 22.609 -9.027 1.230 1.00 63.28 133 LYS A CA 1
ATOM 1094 C C . LYS A 1 133 ? 23.566 -9.056 0.029 1.00 63.28 133 LYS A C 1
ATOM 1096 O O . LYS A 1 133 ? 24.662 -8.519 0.149 1.00 63.28 133 LYS A O 1
ATOM 1101 N N . ASP A 1 134 ? 23.155 -9.640 -1.098 1.00 59.03 134 ASP A N 1
ATOM 1102 C CA . ASP A 1 134 ? 24.047 -9.957 -2.224 1.00 59.03 134 ASP A CA 1
ATOM 1103 C C . ASP A 1 134 ? 23.759 -9.152 -3.505 1.00 59.03 134 ASP A C 1
ATOM 1105 O O . ASP A 1 134 ? 24.420 -9.368 -4.520 1.00 59.03 134 ASP A O 1
ATOM 1109 N N . VAL A 1 135 ? 22.758 -8.261 -3.506 1.00 62.09 135 VAL A N 1
ATOM 1110 C CA . VAL A 1 135 ? 22.326 -7.544 -4.719 1.00 62.09 135 VAL A CA 1
ATOM 1111 C C . VAL A 1 135 ? 22.860 -6.111 -4.700 1.00 62.09 135 VAL A C 1
ATOM 1113 O O . VAL A 1 135 ? 22.535 -5.313 -3.820 1.00 62.09 135 VAL A O 1
ATOM 1116 N N . ASN A 1 136 ? 23.686 -5.769 -5.690 1.00 58.59 136 ASN A N 1
ATOM 1117 C CA . ASN A 1 136 ? 24.141 -4.398 -5.904 1.00 58.59 136 ASN A CA 1
ATOM 1118 C C . ASN A 1 136 ? 23.059 -3.620 -6.662 1.00 58.59 136 ASN A C 1
ATOM 1120 O O . ASN A 1 136 ? 22.790 -3.897 -7.827 1.00 58.59 136 ASN A O 1
ATOM 1124 N N . PHE A 1 137 ? 22.441 -2.647 -5.994 1.00 63.09 137 PHE A N 1
ATOM 1125 C CA . PHE A 1 137 ? 21.420 -1.788 -6.591 1.00 63.09 137 PHE A CA 1
ATOM 1126 C C . PHE A 1 137 ? 22.054 -0.574 -7.254 1.00 63.09 137 PHE A C 1
ATOM 1128 O O . PHE A 1 137 ? 22.380 0.416 -6.591 1.00 63.09 137 PHE A O 1
ATOM 1135 N N . ASP A 1 138 ? 22.165 -0.621 -8.574 1.00 53.59 138 ASP A N 1
ATOM 1136 C CA . ASP A 1 138 ? 22.335 0.575 -9.381 1.00 53.59 138 ASP A CA 1
ATOM 1137 C C . ASP A 1 138 ? 20.961 1.232 -9.539 1.00 53.59 138 ASP A C 1
ATOM 1139 O O . ASP A 1 138 ? 20.167 0.840 -10.385 1.00 53.59 138 ASP A O 1
ATOM 1143 N N . GLY A 1 139 ? 20.646 2.180 -8.647 1.00 53.72 139 GLY A N 1
ATOM 1144 C CA . GLY A 1 139 ? 19.310 2.777 -8.522 1.00 53.72 139 GLY A CA 1
ATOM 1145 C C . GLY A 1 139 ? 18.618 3.068 -9.861 1.00 53.72 139 GLY A C 1
ATOM 1146 O O . GLY A 1 139 ? 19.215 3.674 -10.750 1.00 53.72 139 GLY A O 1
ATOM 1147 N N . ALA A 1 140 ? 17.356 2.642 -9.977 1.00 54.75 140 ALA A N 1
ATOM 1148 C CA . ALA A 1 140 ? 16.613 2.678 -11.232 1.00 54.75 140 ALA A CA 1
ATOM 1149 C C . ALA A 1 140 ? 16.349 4.102 -11.745 1.00 54.75 140 ALA A C 1
ATOM 1151 O O . ALA A 1 140 ? 15.786 4.948 -11.040 1.00 54.75 140 ALA A O 1
ATOM 1152 N N . GLU A 1 141 ? 16.720 4.323 -13.005 1.00 55.69 141 GLU A N 1
ATOM 1153 C CA . GLU A 1 141 ? 16.514 5.572 -13.733 1.00 55.69 141 GLU A CA 1
ATOM 1154 C C . GLU A 1 141 ? 15.022 5.841 -14.002 1.00 55.69 141 GLU A C 1
ATOM 1156 O O . GLU A 1 141 ? 14.187 4.928 -14.095 1.00 55.69 141 GLU A O 1
ATOM 1161 N N . ILE A 1 142 ? 14.673 7.126 -14.114 1.00 49.69 142 ILE A N 1
ATOM 1162 C CA . ILE A 1 142 ? 13.358 7.555 -14.591 1.00 49.69 142 ILE A CA 1
ATOM 1163 C C . ILE A 1 142 ? 13.308 7.274 -16.089 1.00 49.69 142 ILE A C 1
ATOM 1165 O O . ILE A 1 142 ? 13.940 7.961 -16.882 1.00 49.69 142 ILE A O 1
ATOM 1169 N N . ASP A 1 143 ? 12.543 6.260 -16.467 1.00 49.16 143 ASP A N 1
ATOM 1170 C CA . ASP A 1 143 ? 12.227 5.992 -17.861 1.00 49.16 143 ASP A CA 1
ATOM 1171 C C . ASP A 1 143 ? 11.085 6.935 -18.287 1.00 49.16 143 ASP A C 1
ATOM 1173 O O . ASP A 1 143 ? 9.950 6.800 -17.824 1.00 49.16 143 ASP A O 1
ATOM 1177 N N . GLU A 1 144 ? 11.383 7.930 -19.129 1.00 51.34 144 GLU A N 1
ATOM 1178 C CA . GLU A 1 144 ? 10.402 8.912 -19.629 1.00 51.34 144 GLU A CA 1
ATOM 1179 C C . GLU A 1 144 ? 9.291 8.276 -20.490 1.00 51.34 144 GLU A C 1
ATOM 1181 O O . GLU A 1 144 ? 8.279 8.919 -20.786 1.00 51.34 144 GLU A O 1
ATOM 1186 N N . SER A 1 145 ? 9.408 6.990 -20.842 1.00 51.53 145 SER A N 1
ATOM 1187 C CA . SER A 1 145 ? 8.374 6.253 -21.579 1.00 51.53 145 SER A CA 1
ATOM 1188 C C . SER A 1 145 ? 7.048 6.085 -20.817 1.00 51.53 145 SER A C 1
ATOM 1190 O O . SER A 1 145 ? 6.028 5.795 -21.445 1.00 51.53 145 SER A O 1
ATOM 1192 N N . ILE A 1 146 ? 7.011 6.347 -19.500 1.00 50.00 146 ILE A N 1
ATOM 1193 C CA . ILE A 1 146 ? 5.804 6.262 -18.647 1.00 50.00 146 ILE A CA 1
ATOM 1194 C C . ILE A 1 146 ? 4.653 7.141 -19.171 1.00 50.00 146 ILE A C 1
ATOM 1196 O O . ILE A 1 146 ? 3.484 6.786 -19.015 1.00 50.00 146 ILE A O 1
ATOM 1200 N N . PHE A 1 147 ? 4.951 8.267 -19.826 1.00 51.44 147 PHE A N 1
ATOM 1201 C CA . PHE A 1 147 ? 3.915 9.180 -20.321 1.00 51.44 147 PHE A CA 1
ATOM 1202 C C . PHE A 1 147 ? 3.385 8.835 -21.717 1.00 51.44 147 PHE A C 1
ATOM 1204 O O . PHE A 1 147 ? 2.381 9.416 -22.142 1.00 51.44 147 PHE A O 1
ATOM 1211 N N . ARG A 1 148 ? 4.011 7.885 -22.428 1.00 48.53 148 ARG A N 1
ATOM 1212 C CA . ARG A 1 148 ? 3.707 7.634 -23.844 1.00 48.53 148 ARG A CA 1
ATOM 1213 C C . ARG A 1 148 ? 2.486 6.732 -24.066 1.00 48.53 148 ARG A C 1
ATOM 1215 O O . ARG A 1 148 ? 1.752 6.984 -25.014 1.00 48.53 148 ARG A O 1
ATOM 1222 N N . ASP A 1 149 ? 2.196 5.812 -23.141 1.00 52.03 149 ASP A N 1
ATOM 1223 C CA . ASP A 1 149 ? 1.016 4.914 -23.168 1.00 52.03 149 ASP A CA 1
ATOM 1224 C C . ASP A 1 149 ? -0.040 5.266 -22.096 1.00 52.03 149 ASP A C 1
ATOM 1226 O O . ASP A 1 149 ? -0.800 4.437 -21.597 1.00 52.03 149 ASP A O 1
ATOM 1230 N N . SER A 1 150 ? -0.112 6.544 -21.724 1.00 57.75 150 SER A N 1
ATOM 1231 C CA . SER A 1 150 ? -0.892 7.038 -20.580 1.00 57.75 150 SER A CA 1
ATOM 1232 C C . SER A 1 150 ? -2.417 6.950 -20.728 1.00 57.75 150 SER A C 1
ATOM 1234 O O . SER A 1 150 ? -3.129 7.091 -19.735 1.00 57.75 150 SER A O 1
ATOM 1236 N N . ARG A 1 151 ? -2.959 6.702 -21.927 1.00 61.03 151 ARG A N 1
ATOM 1237 C CA . ARG A 1 151 ? -4.408 6.824 -22.177 1.00 61.03 151 ARG A CA 1
ATOM 1238 C C . ARG A 1 151 ? -5.240 5.742 -21.484 1.00 61.03 151 ARG A C 1
ATOM 1240 O O . ARG A 1 151 ? -6.318 6.039 -20.977 1.00 61.03 151 ARG A O 1
ATOM 1247 N N . GLU A 1 152 ? -4.743 4.512 -21.438 1.00 66.69 152 GLU A N 1
ATOM 1248 C CA . GLU A 1 152 ? -5.460 3.369 -20.854 1.00 66.69 152 GLU A CA 1
ATOM 1249 C C . GLU A 1 152 ? -5.412 3.398 -19.322 1.00 66.69 152 GLU A C 1
ATOM 1251 O O . GLU A 1 152 ? -6.422 3.180 -18.651 1.00 66.69 152 GLU A O 1
ATOM 1256 N N . ILE A 1 153 ? -4.254 3.767 -18.767 1.00 67.75 153 ILE A N 1
ATOM 1257 C CA . ILE A 1 153 ? -4.042 3.918 -17.322 1.00 67.75 153 ILE A CA 1
ATOM 1258 C C . ILE A 1 153 ? -4.899 5.064 -16.779 1.00 67.75 153 ILE A C 1
ATOM 1260 O O . ILE A 1 153 ? -5.517 4.923 -15.725 1.00 67.75 153 ILE A O 1
ATOM 1264 N N . LEU A 1 154 ? -4.992 6.176 -17.517 1.00 69.25 154 LEU A N 1
ATOM 1265 C CA . LEU A 1 154 ? -5.837 7.312 -17.145 1.00 69.25 154 LEU A CA 1
ATOM 1266 C C . LEU A 1 154 ? -7.319 6.912 -17.070 1.00 69.25 154 LEU A C 1
ATOM 1268 O O . LEU A 1 154 ? -8.029 7.329 -16.157 1.00 69.25 154 LEU A O 1
ATOM 1272 N N . PHE A 1 155 ? -7.774 6.070 -18.005 1.00 71.44 155 PHE A N 1
ATOM 1273 C CA . PHE A 1 155 ? -9.153 5.586 -18.032 1.00 71.44 155 PHE A CA 1
ATOM 1274 C C . PHE A 1 155 ? -9.457 4.673 -16.838 1.00 71.44 155 PHE A C 1
ATOM 1276 O O . PHE A 1 155 ? -10.504 4.802 -16.206 1.00 71.44 155 PHE A O 1
ATOM 1283 N N . LEU A 1 156 ? -8.520 3.786 -16.488 1.00 74.12 156 LEU A N 1
ATOM 1284 C CA . LEU A 1 156 ? -8.669 2.881 -15.349 1.00 74.12 156 LEU A CA 1
ATOM 1285 C C . LEU A 1 156 ? -8.603 3.624 -14.005 1.00 74.12 156 LEU A C 1
ATOM 1287 O O . LEU A 1 156 ? -9.323 3.274 -13.073 1.00 74.12 156 LEU A O 1
ATOM 1291 N N . LEU A 1 157 ? -7.786 4.678 -13.919 1.00 78.75 157 LEU A N 1
ATOM 1292 C CA . LEU A 1 157 ? -7.646 5.502 -12.719 1.00 78.75 157 LEU A CA 1
ATOM 1293 C C . LEU A 1 157 ? -8.899 6.342 -12.433 1.00 78.75 157 LEU A C 1
ATOM 1295 O O . LEU A 1 157 ? -9.168 6.658 -11.281 1.00 78.75 157 LEU A O 1
ATOM 1299 N N . ILE A 1 158 ? -9.704 6.666 -13.445 1.00 81.56 158 ILE A N 1
ATOM 1300 C CA . ILE A 1 158 ? -10.954 7.413 -13.253 1.00 81.56 158 ILE A CA 1
ATOM 1301 C C . ILE A 1 158 ? -11.987 6.625 -12.436 1.00 81.56 158 ILE A C 1
ATOM 1303 O O . ILE A 1 158 ? -12.769 7.227 -11.703 1.00 81.56 158 ILE A O 1
ATOM 1307 N N . ILE A 1 159 ? -11.966 5.291 -12.515 1.00 84.06 159 ILE A N 1
ATOM 1308 C CA . ILE A 1 159 ? -12.923 4.406 -11.838 1.00 84.06 159 ILE A CA 1
ATOM 1309 C C . ILE A 1 159 ? -12.899 4.579 -10.308 1.00 84.06 159 ILE A C 1
ATOM 1311 O O . ILE A 1 159 ? -13.965 4.835 -9.745 1.00 84.06 159 ILE A O 1
ATOM 1315 N N . PRO A 1 160 ? -11.750 4.484 -9.602 1.00 81.56 160 PRO A N 1
ATOM 1316 C CA . PRO A 1 160 ? -11.717 4.680 -8.154 1.00 81.56 160 PRO A CA 1
ATOM 1317 C C . PRO A 1 160 ? -12.128 6.097 -7.731 1.00 81.56 160 PRO A C 1
ATOM 1319 O O . PRO A 1 160 ? -12.827 6.238 -6.733 1.00 81.56 160 PRO A O 1
ATOM 1322 N N . PHE A 1 161 ? -11.792 7.141 -8.497 1.00 82.88 161 PHE A N 1
ATOM 1323 C CA . PHE A 1 161 ? -12.261 8.501 -8.192 1.00 82.88 161 PHE A CA 1
ATOM 1324 C C . PHE A 1 161 ? -13.782 8.630 -8.324 1.00 82.88 161 PHE A C 1
ATOM 1326 O O . PHE A 1 161 ? -14.435 9.199 -7.448 1.00 82.88 161 PHE A O 1
ATOM 1333 N N . LEU A 1 162 ? -14.363 8.052 -9.377 1.00 85.62 162 LEU A N 1
ATOM 1334 C CA . LEU A 1 162 ? -15.814 7.993 -9.545 1.00 85.62 162 LEU A CA 1
ATOM 1335 C C . LEU A 1 162 ? -16.481 7.190 -8.423 1.00 85.62 162 LEU A C 1
ATOM 1337 O O . LEU A 1 162 ? -17.557 7.568 -7.966 1.00 85.62 162 LEU A O 1
ATOM 1341 N N . ALA A 1 163 ? -15.839 6.119 -7.950 1.00 87.56 163 ALA A N 1
ATOM 1342 C CA . ALA A 1 163 ? -16.338 5.320 -6.838 1.00 87.56 163 ALA A CA 1
ATOM 1343 C C . ALA A 1 163 ? -16.387 6.125 -5.533 1.00 87.56 163 ALA A C 1
ATOM 1345 O O . ALA A 1 163 ? -17.400 6.058 -4.844 1.00 87.56 163 ALA A O 1
ATOM 1346 N N . ILE A 1 164 ? -15.363 6.936 -5.238 1.00 86.56 164 ILE A N 1
ATOM 1347 C CA . ILE A 1 164 ? -15.340 7.836 -4.067 1.00 86.56 164 ILE A CA 1
ATOM 1348 C C . ILE A 1 164 ? -16.484 8.861 -4.136 1.00 86.56 164 ILE A C 1
ATOM 1350 O O . ILE A 1 164 ? -17.174 9.114 -3.150 1.00 86.56 164 ILE A O 1
ATOM 1354 N N . ILE A 1 165 ? -16.732 9.442 -5.312 1.00 86.38 165 ILE A N 1
ATOM 1355 C CA . ILE A 1 165 ? -17.858 10.370 -5.499 1.00 86.38 165 ILE A CA 1
ATOM 1356 C C . ILE A 1 165 ? -19.194 9.626 -5.338 1.00 86.38 165 ILE A C 1
ATOM 1358 O O . ILE A 1 165 ? -20.122 10.127 -4.704 1.00 86.38 165 ILE A O 1
ATOM 1362 N N . GLY A 1 166 ? -19.288 8.410 -5.877 1.00 86.25 166 GLY A N 1
ATOM 1363 C CA . GLY A 1 166 ? -20.471 7.563 -5.776 1.00 86.25 166 GLY A CA 1
ATOM 1364 C C . GLY A 1 166 ? -20.822 7.190 -4.345 1.00 86.25 166 GLY A C 1
ATOM 1365 O O . GLY A 1 166 ? -21.989 7.289 -3.973 1.00 86.25 166 GLY A O 1
ATOM 1366 N N . THR A 1 167 ? -19.834 6.819 -3.530 1.00 86.69 167 THR A N 1
ATOM 1367 C CA . THR A 1 167 ? -20.037 6.532 -2.104 1.00 86.69 167 THR A CA 1
ATOM 1368 C C . THR A 1 167 ? -20.468 7.768 -1.333 1.00 86.69 167 THR A C 1
ATOM 1370 O O . THR A 1 167 ? -21.376 7.665 -0.510 1.00 86.69 167 THR A O 1
ATOM 1373 N N . TYR A 1 168 ? -19.907 8.940 -1.636 1.00 87.69 168 TYR A N 1
ATOM 1374 C CA . TYR A 1 168 ? -20.340 10.193 -1.021 1.00 87.69 168 TYR A CA 1
ATOM 1375 C C . TYR A 1 168 ? -21.817 10.506 -1.323 1.00 87.69 168 TYR A C 1
ATOM 1377 O O . TYR A 1 168 ? -22.596 10.773 -0.406 1.00 87.69 168 TYR A O 1
ATOM 1385 N N . ILE A 1 169 ? -22.233 10.410 -2.592 1.00 87.25 169 ILE A N 1
ATOM 1386 C CA . ILE A 1 169 ? -23.629 10.645 -3.004 1.00 87.25 169 ILE A CA 1
ATOM 1387 C C . ILE A 1 169 ? -24.570 9.609 -2.378 1.00 87.25 169 ILE A C 1
ATOM 1389 O O . ILE A 1 169 ? -25.636 9.967 -1.877 1.00 87.25 169 ILE A O 1
ATOM 1393 N N . ALA A 1 170 ? -24.182 8.335 -2.362 1.00 90.12 170 ALA A N 1
ATOM 1394 C CA . ALA A 1 170 ? -24.960 7.277 -1.726 1.00 90.12 170 ALA A CA 1
ATOM 1395 C C . ALA A 1 170 ? -25.158 7.527 -0.228 1.00 90.12 170 ALA A C 1
ATOM 1397 O O . ALA A 1 170 ? -26.268 7.374 0.279 1.00 90.12 170 ALA A O 1
ATOM 1398 N N . PHE A 1 171 ? -24.104 7.956 0.468 1.00 84.19 171 PHE A N 1
ATOM 1399 C CA . PHE A 1 171 ? -24.147 8.203 1.905 1.00 84.19 171 PHE A CA 1
ATOM 1400 C C . PHE A 1 171 ? -25.047 9.391 2.268 1.00 84.19 171 PHE A C 1
ATOM 1402 O O . PHE A 1 171 ? -25.864 9.283 3.179 1.00 84.19 171 PHE A O 1
ATOM 1409 N N . PHE A 1 172 ? -24.932 10.515 1.552 1.00 86.38 172 PHE A N 1
ATOM 1410 C CA . PHE A 1 172 ? -25.669 11.738 1.893 1.00 86.38 172 PHE A CA 1
ATOM 1411 C C . PHE A 1 172 ? -27.040 11.860 1.229 1.00 86.38 172 PHE A C 1
ATOM 1413 O O . PHE A 1 172 ? -27.890 12.588 1.736 1.00 86.38 172 PHE A O 1
ATOM 1420 N N . HIS A 1 173 ? -27.255 11.249 0.065 1.00 87.62 173 HIS A N 1
ATOM 1421 C CA . HIS A 1 173 ? -28.489 11.410 -0.718 1.00 87.62 173 HIS A CA 1
ATOM 1422 C C . HIS A 1 173 ? -29.254 10.090 -0.885 1.00 87.62 173 HIS A C 1
ATOM 1424 O O . HIS A 1 173 ? -30.295 10.071 -1.539 1.00 87.62 173 HIS A O 1
ATOM 1430 N N . GLY A 1 174 ? -28.747 8.978 -0.335 1.00 90.31 174 GLY A N 1
ATOM 1431 C CA . GLY A 1 174 ? -29.370 7.654 -0.442 1.00 90.31 174 GLY A CA 1
ATOM 1432 C C . GLY A 1 174 ? -29.409 7.097 -1.868 1.00 90.31 174 GLY A C 1
ATOM 1433 O O . GLY A 1 174 ? -30.097 6.110 -2.126 1.00 90.31 174 GLY A O 1
ATOM 1434 N N . ASN A 1 175 ? -28.712 7.732 -2.816 1.00 89.69 175 ASN A N 1
ATOM 1435 C CA . ASN A 1 175 ? -28.764 7.375 -4.226 1.00 89.69 175 ASN A CA 1
ATOM 1436 C C . ASN A 1 175 ? -27.561 6.511 -4.626 1.00 89.69 175 ASN A C 1
ATOM 1438 O O . ASN A 1 175 ? -26.446 7.006 -4.787 1.00 89.69 175 ASN A O 1
ATOM 1442 N N . ASN A 1 176 ? -27.819 5.226 -4.865 1.00 92.62 176 ASN A N 1
ATOM 1443 C CA . ASN A 1 176 ? -26.799 4.238 -5.222 1.00 92.62 176 ASN A CA 1
ATOM 1444 C C . ASN A 1 176 ? -26.634 4.042 -6.739 1.00 92.62 176 ASN A C 1
ATOM 1446 O O . ASN A 1 176 ? -25.865 3.176 -7.155 1.00 92.62 176 ASN A O 1
ATOM 1450 N N . MET A 1 177 ? -27.339 4.814 -7.579 1.00 92.38 177 MET A N 1
ATOM 1451 C CA . MET A 1 177 ? -27.303 4.637 -9.039 1.00 92.38 177 MET A CA 1
ATOM 1452 C C . MET A 1 177 ? -25.887 4.716 -9.611 1.00 92.38 177 MET A C 1
ATOM 1454 O O . MET A 1 177 ? -25.510 3.894 -10.444 1.00 92.38 177 MET A O 1
ATOM 1458 N N . LEU A 1 178 ? -25.084 5.675 -9.143 1.00 89.88 178 LEU A N 1
ATOM 1459 C CA . LEU A 1 178 ? -23.725 5.867 -9.648 1.00 89.88 178 LEU A CA 1
ATOM 1460 C C . LEU A 1 178 ? -22.807 4.688 -9.280 1.00 89.88 178 LEU A C 1
ATOM 1462 O O . LEU A 1 178 ? -22.060 4.207 -10.127 1.00 89.88 178 LEU A O 1
ATOM 1466 N N . LEU A 1 179 ? -22.923 4.161 -8.057 1.00 89.88 179 LEU A N 1
ATOM 1467 C CA . LEU A 1 179 ? -22.215 2.951 -7.618 1.00 89.88 179 LEU A CA 1
ATOM 1468 C C . LEU A 1 179 ? -22.625 1.714 -8.420 1.00 89.88 179 LEU A C 1
ATOM 1470 O O . LEU A 1 179 ? -21.763 0.963 -8.869 1.00 89.88 179 LEU A O 1
ATOM 1474 N N . LEU A 1 180 ? -23.930 1.516 -8.633 1.00 92.25 180 LEU A N 1
ATOM 1475 C CA . LEU A 1 180 ? -24.445 0.402 -9.432 1.00 92.25 180 LEU A CA 1
ATOM 1476 C C . LEU A 1 180 ? -23.899 0.444 -10.864 1.00 92.25 180 LEU A C 1
ATOM 1478 O O . LEU A 1 180 ? -23.457 -0.581 -11.382 1.00 92.25 180 LEU A O 1
ATOM 1482 N N . LEU A 1 181 ? -23.858 1.630 -11.476 1.00 92.31 181 LEU A N 1
ATOM 1483 C CA . LEU A 1 181 ? -23.290 1.823 -12.809 1.00 92.31 181 LEU A CA 1
ATOM 1484 C C . LEU A 1 181 ? -21.793 1.474 -12.837 1.00 92.31 181 LEU A C 1
ATOM 1486 O O . LEU A 1 181 ? -21.349 0.765 -13.740 1.00 92.31 181 LEU A O 1
ATOM 1490 N N . ILE A 1 182 ? -21.026 1.893 -11.826 1.00 90.69 182 ILE A N 1
ATOM 1491 C CA . ILE A 1 182 ? -19.604 1.540 -11.699 1.00 90.69 182 ILE A CA 1
ATOM 1492 C C . ILE A 1 182 ? -19.417 0.021 -11.587 1.00 90.69 182 ILE A C 1
ATOM 1494 O O . ILE A 1 182 ? -18.573 -0.535 -12.289 1.00 90.69 182 ILE A O 1
ATOM 1498 N N . TYR A 1 183 ? -20.212 -0.673 -10.765 1.00 89.12 183 TYR A N 1
ATOM 1499 C CA . TYR A 1 183 ? -20.117 -2.131 -10.639 1.00 89.12 183 TYR A CA 1
ATOM 1500 C C . TYR A 1 183 ? -20.425 -2.855 -11.952 1.00 89.12 183 TYR A C 1
ATOM 1502 O O . TYR A 1 183 ? -19.741 -3.825 -12.285 1.00 89.12 183 TYR A O 1
ATOM 1510 N N . ILE A 1 184 ? -21.395 -2.365 -12.729 1.00 91.69 184 ILE A N 1
ATOM 1511 C CA . ILE A 1 184 ? -21.691 -2.900 -14.063 1.00 91.69 184 ILE A CA 1
ATOM 1512 C C . ILE A 1 184 ? -20.490 -2.710 -14.998 1.00 91.69 184 ILE A C 1
ATOM 1514 O O . ILE A 1 184 ? -20.103 -3.660 -15.676 1.00 91.69 184 ILE A O 1
ATOM 1518 N N . ILE A 1 185 ? -19.859 -1.529 -15.007 1.00 87.50 185 ILE A N 1
ATOM 1519 C CA . ILE A 1 185 ? -18.664 -1.266 -15.831 1.00 87.50 185 ILE A CA 1
ATOM 1520 C C . ILE A 1 185 ? -17.514 -2.204 -15.445 1.00 87.50 185 ILE A C 1
ATOM 1522 O O . ILE A 1 185 ? -16.904 -2.816 -16.323 1.00 87.50 185 ILE A O 1
ATOM 1526 N N . ILE A 1 186 ? -17.235 -2.351 -14.146 1.00 87.62 186 ILE A N 1
ATOM 1527 C CA . ILE A 1 186 ? -16.169 -3.234 -13.649 1.00 87.62 186 ILE A CA 1
ATOM 1528 C C . ILE A 1 186 ? -16.460 -4.689 -14.039 1.00 87.62 186 ILE A C 1
ATOM 1530 O O . ILE A 1 186 ? -15.570 -5.385 -14.523 1.00 87.62 186 ILE A O 1
ATOM 1534 N N . SER A 1 187 ? -17.709 -5.136 -13.892 1.00 87.88 187 SER A N 1
ATOM 1535 C CA . SER A 1 187 ? -18.139 -6.488 -14.267 1.00 87.88 187 SER A CA 1
ATOM 1536 C C . SER A 1 187 ? -18.076 -6.736 -15.779 1.00 87.88 187 SER A C 1
ATOM 1538 O O . SER A 1 187 ? -17.763 -7.841 -16.214 1.00 87.88 187 SER A O 1
ATOM 1540 N N . ALA A 1 188 ? -18.310 -5.710 -16.602 1.00 87.38 188 ALA A N 1
ATOM 1541 C CA . ALA A 1 188 ? -18.222 -5.799 -18.059 1.00 87.38 188 ALA A CA 1
ATOM 1542 C C . ALA A 1 188 ? -16.773 -5.830 -18.584 1.00 87.38 188 ALA A C 1
ATOM 1544 O O . ALA A 1 188 ? -16.527 -6.290 -19.703 1.00 87.38 188 ALA A O 1
ATOM 1545 N N . PHE A 1 189 ? -15.802 -5.364 -17.794 1.00 83.25 189 PHE A N 1
ATOM 1546 C CA . PHE A 1 189 ? -14.410 -5.224 -18.224 1.00 83.25 189 PHE A CA 1
ATOM 1547 C C . PHE A 1 189 ? -13.754 -6.549 -18.674 1.00 83.25 189 PHE A C 1
ATOM 1549 O O . PHE A 1 189 ? -13.200 -6.583 -19.777 1.00 83.25 189 PHE A O 1
ATOM 1556 N N . PRO A 1 190 ? -13.861 -7.676 -17.935 1.00 81.38 190 PRO A N 1
ATOM 1557 C CA . PRO A 1 190 ? -13.339 -8.966 -18.388 1.00 81.38 190 PRO A CA 1
ATOM 1558 C C . PRO A 1 190 ? -13.957 -9.422 -19.714 1.00 81.38 190 PRO A C 1
ATOM 1560 O O . PRO A 1 190 ? -13.252 -9.945 -20.578 1.00 81.38 190 PRO A O 1
ATOM 1563 N N . PHE A 1 191 ? -15.260 -9.186 -19.907 1.00 83.56 191 PHE A N 1
ATOM 1564 C CA . PHE A 1 191 ? -15.941 -9.536 -21.152 1.00 83.56 191 PHE A CA 1
ATOM 1565 C C . PHE A 1 191 ? -15.362 -8.752 -22.332 1.00 83.56 191 PHE A C 1
ATOM 1567 O O . PHE A 1 191 ? -15.051 -9.352 -23.361 1.00 83.56 191 PHE A O 1
ATOM 1574 N N . LEU A 1 192 ? -15.134 -7.442 -22.178 1.00 82.25 192 LEU A N 1
ATOM 1575 C CA . LEU A 1 192 ? -14.513 -6.607 -23.212 1.00 82.25 192 LEU A CA 1
ATOM 1576 C C . LEU A 1 192 ? -13.128 -7.128 -23.624 1.00 82.25 192 LEU A C 1
ATOM 1578 O O . LEU A 1 192 ? -12.850 -7.233 -24.820 1.00 82.25 192 LEU A O 1
ATOM 1582 N N . VAL A 1 193 ? -12.292 -7.526 -22.659 1.00 81.62 193 VAL A N 1
ATOM 1583 C CA . VAL A 1 193 ? -10.956 -8.090 -22.928 1.00 81.62 193 VAL A CA 1
ATOM 1584 C C . VAL A 1 193 ? -11.052 -9.412 -23.700 1.00 81.62 193 VAL A C 1
ATOM 1586 O O . VAL A 1 193 ? -10.315 -9.628 -24.667 1.00 81.62 193 VAL A O 1
ATOM 1589 N N . ILE A 1 194 ? -11.996 -10.287 -23.334 1.00 83.81 194 ILE A N 1
ATOM 1590 C CA . ILE A 1 194 ? -12.232 -11.554 -24.044 1.00 83.81 194 ILE A CA 1
ATOM 1591 C C . ILE A 1 194 ? -12.665 -11.291 -25.495 1.00 83.81 194 ILE A C 1
ATOM 1593 O O . ILE A 1 194 ? -12.145 -11.924 -26.421 1.00 83.81 194 ILE A O 1
ATOM 1597 N N . PHE A 1 195 ? -13.572 -10.336 -25.720 1.00 82.31 195 PHE A N 1
ATOM 1598 C CA . PHE A 1 195 ? -14.025 -9.975 -27.065 1.00 82.31 195 PHE A CA 1
ATOM 1599 C C . PHE A 1 195 ? -12.909 -9.363 -27.920 1.00 82.31 195 PHE A C 1
ATOM 1601 O O . PHE A 1 195 ? -12.807 -9.698 -29.103 1.00 82.31 195 PHE A O 1
ATOM 1608 N N . GLN A 1 196 ? -12.042 -8.527 -27.340 1.00 82.00 196 GLN A N 1
ATOM 1609 C CA . GLN A 1 196 ? -10.882 -7.974 -28.045 1.00 82.00 196 GLN A CA 1
ATOM 1610 C C . GLN A 1 196 ? -9.902 -9.073 -28.461 1.00 82.00 196 GLN A C 1
ATOM 1612 O O . GLN A 1 196 ? -9.558 -9.169 -29.641 1.00 82.00 196 GLN A O 1
ATOM 1617 N N . LYS A 1 197 ? -9.538 -9.973 -27.537 1.00 77.00 197 LYS A N 1
ATOM 1618 C CA . LYS A 1 197 ? -8.630 -11.091 -27.834 1.00 77.00 197 LYS A CA 1
ATOM 1619 C C . LYS A 1 197 ? -9.203 -12.033 -28.896 1.00 77.00 197 LYS A C 1
ATOM 1621 O O . LYS A 1 197 ? -8.480 -12.464 -29.794 1.00 77.00 197 LYS A O 1
ATOM 1626 N N . LYS A 1 198 ? -10.512 -12.311 -28.850 1.00 78.75 198 LYS A N 1
ATOM 1627 C CA . LYS A 1 198 ? -11.206 -13.091 -29.888 1.00 78.75 198 LYS A CA 1
ATOM 1628 C C . LYS A 1 198 ? -11.138 -12.397 -31.252 1.00 78.75 198 LYS A C 1
ATOM 1630 O O . LYS A 1 198 ? -10.861 -13.053 -32.254 1.00 78.75 198 LYS A O 1
ATOM 1635 N N . ARG A 1 199 ? -11.350 -11.077 -31.300 1.00 76.06 199 ARG A N 1
ATOM 1636 C CA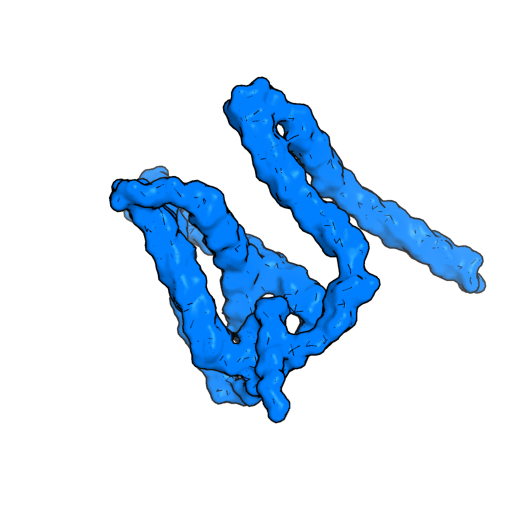 . ARG A 1 199 ? -11.291 -10.284 -32.539 1.00 76.06 199 ARG A CA 1
ATOM 1637 C C . ARG A 1 199 ? -9.887 -10.259 -33.146 1.00 76.06 199 ARG A C 1
ATOM 1639 O O . ARG A 1 199 ? -9.764 -10.383 -34.362 1.00 76.06 199 ARG A O 1
ATOM 1646 N N . GLU A 1 200 ? -8.843 -10.136 -32.328 1.00 73.31 200 GLU A N 1
ATOM 1647 C CA . GLU A 1 200 ? -7.453 -10.215 -32.798 1.00 73.31 200 GLU A CA 1
ATOM 1648 C C . GLU A 1 200 ? -7.076 -11.608 -33.311 1.00 73.31 200 GLU A C 1
ATOM 1650 O O . GLU A 1 200 ? -6.385 -11.721 -34.323 1.00 73.31 200 GLU A O 1
ATOM 1655 N N . CYS A 1 201 ? -7.557 -12.665 -32.651 1.00 67.94 201 CYS A N 1
ATOM 1656 C CA . CYS A 1 201 ? -7.321 -14.043 -33.076 1.00 67.94 201 CYS A CA 1
ATOM 1657 C C . CYS A 1 201 ? -7.939 -14.319 -34.460 1.00 67.94 201 CYS A C 1
ATOM 1659 O O . CYS A 1 201 ? -7.267 -14.831 -35.350 1.00 67.94 201 CYS A O 1
ATOM 1661 N N . ILE A 1 202 ? -9.185 -13.880 -34.679 1.00 69.69 202 ILE A N 1
ATOM 1662 C CA . ILE A 1 202 ? -9.874 -14.007 -35.975 1.00 69.69 202 ILE A CA 1
ATOM 1663 C C . ILE A 1 202 ? -9.149 -13.214 -37.073 1.00 69.69 202 ILE A C 1
ATOM 1665 O O . ILE A 1 202 ? -8.983 -13.713 -38.183 1.00 69.69 202 ILE A O 1
ATOM 1669 N N . LYS A 1 203 ? -8.672 -11.999 -36.768 1.00 73.62 203 LYS A N 1
ATOM 1670 C CA . LYS A 1 203 ? -7.900 -11.190 -37.724 1.00 73.62 203 LYS A CA 1
ATOM 1671 C C . LYS A 1 203 ? -6.571 -11.837 -38.119 1.00 73.62 203 LYS A C 1
ATOM 1673 O O . LYS A 1 203 ? -6.178 -11.695 -39.267 1.00 73.62 203 LYS A O 1
ATOM 1678 N N . ARG A 1 204 ? -5.888 -12.540 -37.205 1.00 67.19 204 ARG A N 1
ATOM 1679 C CA . ARG A 1 204 ? -4.645 -13.262 -37.530 1.00 67.19 204 ARG A CA 1
ATOM 1680 C C . ARG A 1 204 ? -4.877 -14.450 -38.462 1.00 67.19 204 ARG A C 1
ATOM 1682 O O . ARG A 1 204 ? -4.063 -14.655 -39.345 1.00 67.19 204 ARG A O 1
ATOM 1689 N N . ILE A 1 205 ? -5.977 -15.187 -38.293 1.00 70.69 205 ILE A N 1
ATOM 1690 C CA . ILE A 1 205 ? -6.288 -16.369 -39.119 1.00 70.69 205 ILE A CA 1
ATOM 1691 C C . ILE A 1 205 ? -6.632 -15.974 -40.564 1.00 70.69 205 ILE A C 1
ATOM 1693 O O . ILE A 1 205 ? -6.227 -16.663 -41.487 1.00 70.69 205 ILE A O 1
ATOM 1697 N N . LEU A 1 206 ? -7.329 -14.851 -40.769 1.00 65.94 206 LEU A N 1
ATOM 1698 C CA . LEU A 1 206 ? -7.729 -14.348 -42.096 1.00 65.94 206 LEU A CA 1
ATOM 1699 C C . LEU A 1 206 ? -6.586 -13.736 -42.933 1.00 65.94 206 LEU A C 1
ATOM 1701 O O . LEU A 1 206 ? -6.819 -13.381 -44.085 1.00 65.94 206 LEU A O 1
ATOM 1705 N N . VAL A 1 207 ? -5.392 -13.558 -42.358 1.00 67.25 207 VAL A N 1
ATOM 1706 C CA . VAL A 1 207 ? -4.216 -12.953 -43.024 1.00 67.25 207 VAL A CA 1
ATOM 1707 C C . VAL A 1 207 ? -3.131 -14.007 -43.343 1.00 67.25 207 VAL A C 1
ATOM 1709 O O . VAL A 1 207 ? -2.089 -13.671 -43.898 1.00 67.25 207 VAL A O 1
ATOM 1712 N N . THR A 1 208 ? -3.392 -15.283 -43.040 1.00 52.69 208 THR A N 1
ATOM 1713 C CA . THR A 1 208 ? -2.601 -16.464 -43.454 1.00 52.69 208 THR A CA 1
ATOM 1714 C C . THR A 1 208 ? -3.312 -17.203 -44.571 1.00 52.69 208 THR A C 1
ATOM 1716 O O . THR A 1 208 ? -2.604 -17.693 -45.474 1.00 52.69 208 THR A O 1
#

Foldseek 3Di:
DPFDFDPLQLLLDDLVVSLVVLVVLLVVLLCQLVCVVPDDDPPVVNVVSVCCNLQANQQSLVCLLVVPPDDDSVVSNVSRRVRSVVVLVVLVVVQVPVVVVVVDPCSPDPVNSSVSVSVVSVVSSVSSVVSVPPDDRPRDHPDPCCPVPCPVVVVVVVLVVQCVVQVVCCVPVVDNVSVVVSVVVVVCVVVVVVVVVVVVVVVVVVVD

Radius of gyration: 20.58 Å; chains: 1; bounding box: 54×34×65 Å